Protein AF-0000000067436511 (afdb_homodimer)

Solvent-accessible surface area (backbone atoms only — not comparable to full-atom values): 16552 Å² total; per-residue (Å²): 126,84,79,75,73,72,75,74,72,72,72,80,71,78,76,76,57,88,71,58,32,55,42,42,33,36,36,45,35,26,21,90,77,51,74,41,14,45,20,54,52,47,28,43,29,72,38,39,62,64,54,36,56,78,36,52,78,32,37,40,33,42,35,44,42,86,60,73,15,32,41,31,27,33,14,68,81,72,74,26,71,51,79,42,78,44,58,64,29,47,43,69,54,43,52,48,52,52,50,50,44,55,72,38,48,48,62,70,78,68,70,75,73,68,76,70,70,72,67,70,77,68,76,81,80,75,80,70,85,66,85,76,82,85,82,83,84,76,82,135,130,86,80,74,74,73,74,71,74,71,74,80,69,80,75,75,56,88,72,58,32,55,43,41,33,36,37,45,34,27,22,90,78,51,73,40,13,46,18,54,55,47,28,43,30,72,38,39,63,64,55,36,55,78,36,51,77,33,36,38,32,42,36,43,42,88,60,74,14,32,41,32,28,33,13,68,82,70,73,26,72,50,77,43,78,43,57,65,29,49,42,71,54,42,51,50,52,52,50,50,44,56,72,37,47,46,62,71,77,68,69,74,72,71,75,69,71,74,70,70,73,72,78,74,84,72,75,74,81,68,84,78,83,82,78,73,84,59,95,109

Structure (mmCIF, N/CA/C/O backbone):
data_AF-0000000067436511-model_v1
#
loop_
_entity.id
_entity.type
_entity.pdbx_description
1 polymer 'Large ribosomal subunit protein mL43'
#
loop_
_atom_site.group_PDB
_atom_site.id
_atom_site.type_symbol
_atom_site.label_atom_id
_atom_site.label_alt_id
_atom_site.label_comp_id
_atom_site.label_asym_id
_atom_site.label_entity_id
_atom_site.label_seq_id
_atom_site.pdbx_PDB_ins_code
_atom_site.Cartn_x
_atom_site.Cartn_y
_atom_site.Cartn_z
_atom_site.occupancy
_atom_site.B_iso_or_equiv
_atom_site.auth_seq_id
_atom_site.auth_comp_id
_atom_site.auth_asym_id
_atom_site.auth_atom_id
_atom_site.pdbx_PDB_model_num
ATOM 1 N N . MET A 1 1 ? 50.531 36.156 19.797 1 29.09 1 MET A N 1
ATOM 2 C CA . MET A 1 1 ? 49.25 36.406 20.422 1 29.09 1 MET A CA 1
ATOM 3 C C . MET A 1 1 ? 48.562 35.125 20.859 1 29.09 1 MET A C 1
ATOM 5 O O . MET A 1 1 ? 48.469 34.188 20.078 1 29.09 1 MET A O 1
ATOM 9 N N . PRO A 1 2 ? 48.469 34.875 22.203 1 32.56 2 PRO A N 1
ATOM 10 C CA . PRO A 1 2 ? 48 33.594 22.734 1 32.56 2 PRO A CA 1
ATOM 11 C C . PRO A 1 2 ? 46.594 33.219 22.234 1 32.56 2 PRO A C 1
ATOM 13 O O . PRO A 1 2 ? 45.781 34.094 21.953 1 32.56 2 PRO A O 1
ATOM 16 N N . ILE A 1 3 ? 46.562 32.219 21.406 1 36.44 3 ILE A N 1
ATOM 17 C CA . ILE A 1 3 ? 45.375 31.719 20.766 1 36.44 3 ILE A CA 1
ATOM 18 C C . ILE A 1 3 ? 44.344 31.297 21.828 1 36.44 3 ILE A C 1
ATOM 20 O O . ILE A 1 3 ? 44.625 30.406 22.641 1 36.44 3 ILE A O 1
ATOM 24 N N . ARG A 1 4 ? 43.625 32.25 22.453 1 35.81 4 ARG A N 1
ATOM 25 C CA . ARG A 1 4 ? 42.562 32.031 23.438 1 35.81 4 ARG A CA 1
ATOM 26 C C . ARG A 1 4 ? 41.625 30.906 23.016 1 35.81 4 ARG A C 1
ATOM 28 O O . ARG A 1 4 ? 41.156 30.875 21.875 1 35.81 4 ARG A O 1
ATOM 35 N N . ALA A 1 5 ? 41.844 29.75 23.594 1 34 5 ALA A N 1
ATOM 36 C CA . ALA A 1 5 ? 41.031 28.547 23.469 1 34 5 ALA A CA 1
ATOM 37 C C . ALA A 1 5 ? 39.562 28.844 23.812 1 34 5 ALA A C 1
ATOM 39 O O . ALA A 1 5 ? 39.25 29.422 24.859 1 34 5 ALA A O 1
ATOM 40 N N . ILE A 1 6 ? 38.844 29.375 22.906 1 35.31 6 ILE A N 1
ATOM 41 C CA . ILE A 1 6 ? 37.438 29.641 23.188 1 35.31 6 ILE A CA 1
ATOM 42 C C . ILE A 1 6 ? 36.812 28.406 23.859 1 35.31 6 ILE A C 1
ATOM 44 O O . ILE A 1 6 ? 36.938 27.297 23.344 1 35.31 6 ILE A O 1
ATOM 48 N N . PRO A 1 7 ? 36.719 28.391 25.203 1 32.84 7 PRO A N 1
ATOM 49 C CA . PRO A 1 7 ? 36.094 27.234 25.859 1 32.84 7 PRO A CA 1
ATOM 50 C C . PRO A 1 7 ? 34.75 26.875 25.25 1 32.84 7 PRO A C 1
ATOM 52 O O . PRO A 1 7 ? 33.906 27.734 25.047 1 32.84 7 PRO A O 1
ATOM 55 N N . LYS A 1 8 ? 34.781 26.047 24.25 1 33.31 8 LYS A N 1
ATOM 56 C CA . LYS A 1 8 ? 33.5 25.609 23.75 1 33.31 8 LYS A CA 1
ATOM 57 C C . LYS A 1 8 ? 32.594 25.109 24.891 1 33.31 8 LYS A C 1
ATOM 59 O O . LYS A 1 8 ? 32.938 24.141 25.578 1 33.31 8 LYS A O 1
ATOM 64 N N . VAL A 1 9 ? 32.094 26 25.766 1 31.7 9 VAL A N 1
ATOM 65 C CA . VAL A 1 9 ? 31.125 25.547 26.766 1 31.7 9 VAL A CA 1
ATOM 66 C C . VAL A 1 9 ? 30.219 24.484 26.172 1 31.7 9 VAL A C 1
ATOM 68 O O . VAL A 1 9 ? 29.641 24.688 25.094 1 31.7 9 VAL A O 1
ATOM 71 N N . SER A 1 10 ? 30.578 23.266 26.344 1 37.41 10 SER A N 1
ATOM 72 C CA . SER A 1 10 ? 29.719 22.125 26.016 1 37.41 10 SER A CA 1
ATOM 73 C C . SER A 1 10 ? 28.328 22.297 26.609 1 37.41 10 SER A C 1
ATOM 75 O O . SER A 1 10 ? 28.172 22.359 27.828 1 37.41 10 SER A O 1
ATOM 77 N N . ILE A 1 11 ? 27.609 23.406 26.297 1 35.41 11 ILE A N 1
ATOM 78 C CA . ILE A 1 11 ? 26.25 23.406 26.828 1 35.41 11 ILE A CA 1
ATOM 79 C C . ILE A 1 11 ? 25.719 21.969 26.859 1 35.41 11 ILE A C 1
ATOM 81 O O . ILE A 1 11 ? 25.703 21.281 25.828 1 35.41 11 ILE A O 1
ATOM 85 N N . ALA A 1 12 ? 25.828 21.234 27.812 1 36.38 12 ALA A N 1
ATOM 86 C CA . ALA A 1 12 ? 25.203 19.969 28.188 1 36.38 12 ALA A CA 1
ATOM 87 C C . ALA A 1 12 ? 23.734 19.938 27.797 1 36.38 12 ALA A C 1
ATOM 89 O O . ALA A 1 12 ? 22.875 20.422 28.547 1 36.38 12 ALA A O 1
ATOM 90 N N . ARG A 1 13 ? 23.141 20.781 26.797 1 37.56 13 ARG A N 1
ATOM 91 C CA . ARG A 1 13 ? 21.766 20.891 26.328 1 37.56 13 ARG A CA 1
ATOM 92 C C . ARG A 1 13 ? 21.094 19.516 26.281 1 37.56 13 ARG A C 1
ATOM 94 O O . ARG A 1 13 ? 21.5 18.641 25.516 1 37.56 13 ARG A O 1
ATOM 101 N N . ASN A 1 14 ? 20.672 18.844 27.297 1 36.66 14 ASN A N 1
ATOM 102 C CA . ASN A 1 14 ? 20 17.609 27.672 1 36.66 14 ASN A CA 1
ATOM 103 C C . ASN A 1 14 ? 18.844 17.281 26.719 1 36.66 14 ASN A C 1
ATOM 105 O O . ASN A 1 14 ? 17.922 18.062 26.578 1 36.66 14 ASN A O 1
ATOM 109 N N . GLY A 1 15 ? 18.922 16.969 25.562 1 37.94 15 GLY A N 1
ATOM 110 C CA . GLY A 1 15 ? 18.344 16.984 24.234 1 37.94 15 GLY A CA 1
ATOM 111 C C . GLY A 1 15 ? 16.906 16.5 24.203 1 37.94 15 GLY A C 1
ATOM 112 O O . GLY A 1 15 ? 16.641 15.328 23.938 1 37.94 15 GLY A O 1
ATOM 113 N N . VAL A 1 16 ? 16.094 16.625 25.156 1 43.22 16 VAL A N 1
ATOM 114 C CA . VAL A 1 16 ? 14.656 16.359 25.156 1 43.22 16 VAL A CA 1
ATOM 115 C C . VAL A 1 16 ? 14.031 16.938 23.891 1 43.22 16 VAL A C 1
ATOM 117 O O . VAL A 1 16 ? 13.641 18.109 23.859 1 43.22 16 VAL A O 1
ATOM 120 N N . GLY A 1 17 ? 14.641 17.469 22.938 1 46.16 17 GLY A N 1
ATOM 121 C CA . GLY A 1 17 ? 14.086 17.953 21.672 1 46.16 17 GLY A CA 1
ATOM 122 C C . GLY A 1 17 ? 12.859 17.172 21.234 1 46.16 17 GLY A C 1
ATOM 123 O O . GLY A 1 17 ? 12.68 16.016 21.609 1 46.16 17 GLY A O 1
ATOM 124 N N . ILE A 1 18 ? 11.664 18.047 21.172 1 54.34 18 ILE A N 1
ATOM 125 C CA 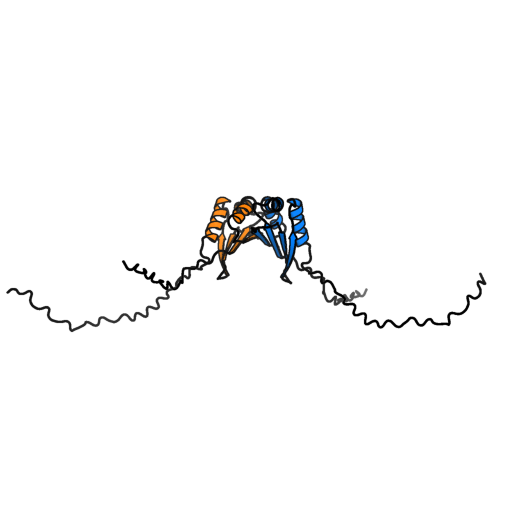. ILE A 1 18 ? 10.43 17.469 20.656 1 54.34 18 ILE A CA 1
ATOM 126 C C . ILE A 1 18 ? 10.75 16.453 19.562 1 54.34 18 ILE A C 1
ATOM 128 O O . ILE A 1 18 ? 11.172 16.844 18.453 1 54.34 18 ILE A O 1
ATOM 132 N N . PHE A 1 19 ? 11.484 15.477 19.844 1 56 19 PHE A N 1
ATOM 133 C CA . PHE A 1 19 ? 11.727 14.422 18.859 1 56 19 PHE A CA 1
ATOM 134 C C . PHE A 1 19 ? 10.43 14.031 18.156 1 56 19 PHE A C 1
ATOM 136 O O . PHE A 1 19 ? 9.445 13.68 18.812 1 56 19 PHE A O 1
ATOM 143 N N . VAL A 1 20 ? 10.148 14.766 17.062 1 66.5 20 VAL A N 1
ATOM 144 C CA . VAL A 1 20 ? 9.023 14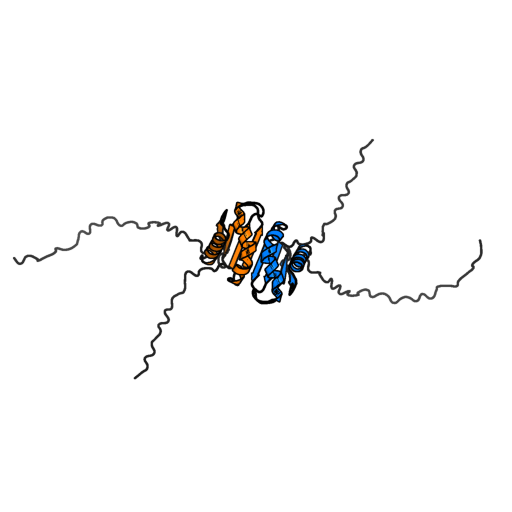.414 16.203 1 66.5 20 VAL A CA 1
ATOM 145 C C . VAL A 1 20 ? 9.195 12.984 15.688 1 66.5 20 VAL A C 1
ATOM 147 O O . VAL A 1 20 ? 10.281 12.594 15.266 1 66.5 20 VAL A O 1
ATOM 150 N N . LEU A 1 21 ? 8.336 12.156 16.141 1 66.75 21 LEU A N 1
ATOM 151 C CA . LEU A 1 21 ? 8.344 10.789 15.633 1 66.75 21 LEU A CA 1
ATOM 152 C C . LEU A 1 21 ? 7.953 10.758 14.164 1 66.75 21 LEU A C 1
ATOM 154 O O . LEU A 1 21 ? 6.867 11.203 13.789 1 66.75 21 LEU A O 1
ATOM 158 N N . PRO A 1 22 ? 8.906 10.414 13.375 1 84.88 22 PRO A N 1
ATOM 159 C CA . PRO A 1 22 ? 8.602 10.445 11.945 1 84.88 22 PRO A CA 1
ATOM 160 C C . PRO A 1 22 ? 7.543 9.422 11.539 1 84.88 22 PRO A C 1
ATOM 162 O O . PRO A 1 22 ? 7.379 8.398 12.211 1 84.88 22 PRO A O 1
ATOM 165 N N . CYS A 1 23 ? 6.664 9.742 10.656 1 92.5 23 CYS A N 1
ATOM 166 C CA . CYS A 1 23 ? 5.711 8.844 10.016 1 92.5 23 CYS A CA 1
ATOM 167 C C . CYS A 1 23 ? 6.434 7.75 9.234 1 92.5 23 CYS A C 1
ATOM 169 O O . CYS A 1 23 ? 7.25 8.039 8.359 1 92.5 23 CYS A O 1
ATOM 171 N N . LYS A 1 24 ? 6.117 6.52 9.609 1 93.56 24 LYS A N 1
ATOM 172 C CA . LYS A 1 24 ? 6.816 5.41 8.969 1 93.56 24 LYS A CA 1
ATOM 173 C C . LYS A 1 24 ? 5.938 4.734 7.918 1 93.56 24 LYS A C 1
ATOM 175 O O . LYS A 1 24 ? 6.445 4.094 6.996 1 93.56 24 LYS A O 1
ATOM 180 N N . ARG A 1 25 ? 4.684 4.859 8.172 1 96.31 25 ARG A N 1
ATOM 181 C CA . ARG A 1 25 ? 3.738 4.215 7.262 1 96.31 25 ARG A CA 1
ATOM 182 C C . ARG A 1 25 ? 2.449 5.02 7.145 1 96.31 25 ARG A C 1
ATOM 184 O O . ARG A 1 25 ? 1.972 5.582 8.133 1 96.31 25 ARG A O 1
ATOM 191 N N . ILE A 1 26 ? 1.971 5.062 5.93 1 97.88 26 ILE A N 1
ATOM 192 C CA . ILE A 1 26 ? 0.672 5.684 5.691 1 97.88 26 ILE A CA 1
ATOM 193 C C . ILE A 1 26 ? -0.299 4.648 5.129 1 97.88 26 ILE A C 1
ATOM 195 O O . ILE A 1 26 ? 0.012 3.963 4.152 1 97.88 26 ILE A O 1
ATOM 199 N N . GLU A 1 27 ? -1.416 4.539 5.75 1 98.25 27 GLU A N 1
ATOM 200 C CA . GLU A 1 27 ? -2.506 3.695 5.27 1 98.25 27 GLU A CA 1
ATOM 201 C C . GLU A 1 27 ? -3.52 4.504 4.465 1 98.25 27 GLU A C 1
ATOM 203 O O . GLU A 1 27 ? -3.969 5.562 4.91 1 98.25 27 GLU A O 1
ATOM 208 N N . LEU A 1 28 ? -3.795 4.055 3.229 1 98.56 28 LEU A N 1
ATOM 209 C CA . LEU A 1 28 ? -4.816 4.621 2.355 1 98.56 28 LEU A CA 1
ATOM 210 C C . LEU A 1 28 ? -6.043 3.717 2.297 1 98.56 28 LEU A C 1
ATOM 212 O O . LEU A 1 28 ? -6.066 2.738 1.546 1 98.56 28 LEU A O 1
ATOM 216 N N . GLN A 1 29 ? -7.078 4.039 3.066 1 98 29 GLN A N 1
ATOM 217 C CA . GLN A 1 29 ? -8.32 3.275 3.107 1 98 29 GLN A CA 1
ATOM 218 C C . GLN A 1 29 ? -9.367 3.873 2.17 1 98 29 GLN A C 1
ATOM 220 O O . GLN A 1 29 ? -9.602 5.082 2.184 1 98 29 GLN A O 1
ATOM 225 N N . TYR A 1 30 ? -9.969 3.062 1.353 1 97.25 30 TYR A N 1
ATOM 226 C CA . TYR A 1 30 ? -10.953 3.578 0.41 1 97.25 30 TYR A CA 1
ATOM 227 C C . TYR A 1 30 ? -12.023 2.533 0.113 1 97.25 30 TYR A C 1
ATOM 229 O O . TYR A 1 30 ? -11.836 1.35 0.405 1 97.25 30 TYR A O 1
ATOM 237 N N . CYS A 1 31 ? -13.188 3.035 -0.308 1 94.62 31 CYS A N 1
ATOM 238 C CA . CYS A 1 31 ? -14.242 2.189 -0.841 1 94.62 31 CYS A CA 1
ATOM 239 C C . CYS A 1 31 ? -14.258 2.223 -2.365 1 94.62 31 CYS A C 1
ATOM 241 O O . CYS A 1 31 ? -14.102 3.287 -2.967 1 94.62 31 CYS A O 1
ATOM 243 N N . ASN A 1 32 ? -14.414 1.06 -3.012 1 88.94 32 ASN A N 1
ATOM 244 C CA . ASN A 1 32 ? -14.312 0.952 -4.465 1 88.94 32 ASN A CA 1
ATOM 245 C C . ASN A 1 32 ? -15.562 1.493 -5.152 1 88.94 32 ASN A C 1
ATOM 247 O O . ASN A 1 32 ? -15.531 1.815 -6.344 1 88.94 32 ASN A O 1
ATOM 251 N N . TRP A 1 33 ? -16.672 1.663 -4.559 1 85.75 33 TRP A N 1
ATOM 252 C CA . TRP A 1 33 ? -17.922 2.014 -5.219 1 85.75 33 TRP A CA 1
ATOM 253 C C . TRP A 1 33 ? -18.391 3.404 -4.801 1 85.75 33 TRP A C 1
ATOM 255 O O . TRP A 1 33 ? -18.891 4.176 -5.629 1 85.75 33 TRP A O 1
ATOM 265 N N . GLY A 1 34 ? -18.203 3.844 -3.611 1 87 34 GLY A N 1
ATOM 266 C CA . GLY A 1 34 ? -18.766 5.09 -3.105 1 87 34 GLY A CA 1
ATOM 267 C C . GLY A 1 34 ? -18.156 6.32 -3.76 1 87 34 GLY A C 1
ATOM 268 O O . GLY A 1 34 ? -16.969 6.344 -4.066 1 87 34 GLY A O 1
ATOM 269 N N . GLY A 1 35 ? -19 7.289 -4.035 1 92.44 35 GLY A N 1
ATOM 270 C CA . GLY A 1 35 ? -18.547 8.547 -4.609 1 92.44 35 GLY A CA 1
ATOM 271 C C . GLY A 1 35 ? -17.625 9.32 -3.691 1 92.44 35 GLY A C 1
ATOM 27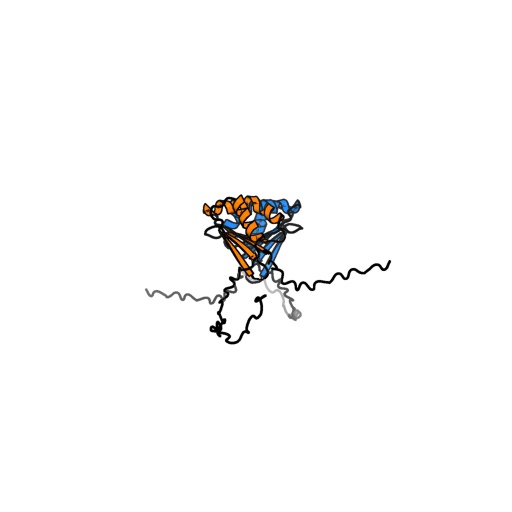2 O O . GLY A 1 35 ? -16.766 10.078 -4.16 1 92.44 35 GLY A O 1
ATOM 273 N N . SER A 1 36 ? -17.812 9.117 -2.367 1 95.44 36 SER A N 1
ATOM 274 C CA . SER A 1 36 ? -17.016 9.852 -1.392 1 95.44 36 SER A CA 1
ATOM 275 C C . SER A 1 36 ? -15.539 9.469 -1.49 1 95.44 36 SER A C 1
ATOM 277 O O . SER A 1 36 ? -14.672 10.211 -1.031 1 95.44 36 SER A O 1
ATOM 279 N N . SER A 1 37 ? -15.203 8.305 -2.096 1 97.25 37 SER A N 1
ATOM 280 C CA . SER A 1 37 ? -13.828 7.809 -2.148 1 97.25 37 SER A CA 1
ATOM 281 C C . SER A 1 37 ? -13.195 8.078 -3.51 1 97.25 37 SER A C 1
ATOM 283 O O . SER A 1 37 ? -12.086 7.613 -3.787 1 97.25 37 SER A O 1
ATOM 285 N N . GLN A 1 38 ? -13.883 8.789 -4.371 1 97.19 38 GLN A N 1
ATOM 286 C CA . GLN A 1 38 ? -13.383 8.992 -5.727 1 97.19 38 GLN A CA 1
ATOM 287 C C . GLN A 1 38 ? -12.016 9.664 -5.711 1 97.19 38 GLN A C 1
ATOM 289 O O . GLN A 1 38 ? -11.109 9.258 -6.441 1 97.19 38 GLN A O 1
ATOM 294 N N . GLY A 1 39 ? -11.859 10.742 -4.984 1 98 39 GLY A N 1
ATOM 295 C CA . GLY A 1 39 ? -10.562 11.406 -4.879 1 98 39 GLY A CA 1
ATOM 296 C C . GLY A 1 39 ? -9.453 10.477 -4.434 1 98 39 GLY A C 1
ATOM 297 O O . GLY A 1 39 ? -8.344 10.531 -4.957 1 98 39 GLY A O 1
ATOM 298 N N . MET A 1 40 ? -9.719 9.594 -3.525 1 98.19 40 MET A N 1
ATOM 299 C CA . MET A 1 40 ? -8.742 8.617 -3.049 1 98.19 40 MET A CA 1
ATOM 300 C C . MET A 1 40 ? -8.406 7.605 -4.141 1 98.19 40 MET A C 1
ATOM 302 O O . MET A 1 40 ? -7.234 7.281 -4.352 1 98.19 40 MET A O 1
ATOM 306 N N . ARG A 1 41 ? -9.438 7.113 -4.844 1 96.88 41 ARG A N 1
ATOM 307 C CA . ARG A 1 41 ? -9.188 6.191 -5.945 1 96.88 41 ARG A CA 1
ATOM 308 C C . ARG A 1 41 ? -8.32 6.836 -7.016 1 96.88 41 ARG A C 1
ATOM 310 O O . ARG A 1 41 ? -7.402 6.203 -7.543 1 96.88 41 ARG A O 1
ATOM 317 N N . ASP A 1 42 ? -8.57 8.078 -7.281 1 97.38 42 ASP A N 1
ATOM 318 C CA . ASP A 1 42 ? -7.77 8.812 -8.25 1 97.38 42 ASP A CA 1
ATOM 319 C C . ASP A 1 42 ? -6.332 8.984 -7.766 1 97.38 42 ASP A C 1
ATOM 321 O O . ASP A 1 42 ? -5.391 8.891 -8.555 1 97.38 42 ASP A O 1
ATOM 325 N N . PHE A 1 43 ? -6.16 9.242 -6.543 1 98.5 43 PHE A N 1
ATOM 326 C CA . PHE A 1 43 ? -4.816 9.398 -5.996 1 98.5 43 PHE A CA 1
ATOM 327 C C . PHE A 1 43 ? -4.023 8.102 -6.137 1 98.5 43 PHE A C 1
ATOM 329 O O . PHE A 1 43 ? -2.877 8.109 -6.586 1 98.5 43 PHE A O 1
ATOM 336 N N . ILE A 1 44 ? -4.641 6.98 -5.773 1 97.56 44 ILE A N 1
ATOM 337 C CA . ILE A 1 44 ? -3.984 5.676 -5.824 1 97.56 44 ILE A CA 1
ATOM 338 C C . ILE A 1 44 ? -3.6 5.348 -7.266 1 97.56 44 ILE A C 1
ATOM 340 O O . ILE A 1 44 ? -2.479 4.906 -7.527 1 97.56 44 ILE A O 1
ATOM 344 N N . SER A 1 45 ? -4.469 5.715 -8.141 1 95.19 45 SER A N 1
ATOM 345 C CA . SER A 1 45 ? -4.277 5.348 -9.539 1 95.19 45 SER A CA 1
ATOM 346 C C . SER A 1 45 ? -3.299 6.293 -10.234 1 95.19 45 SER A C 1
ATOM 348 O O . SER A 1 45 ? -2.508 5.867 -11.078 1 95.19 45 SER A O 1
ATOM 350 N N . ASN A 1 46 ? -3.256 7.508 -9.766 1 96.62 46 ASN A N 1
ATOM 351 C CA . ASN A 1 46 ? -2.602 8.484 -10.633 1 96.62 46 ASN A CA 1
ATOM 352 C C . ASN A 1 46 ? -1.414 9.141 -9.938 1 96.62 46 ASN A C 1
ATOM 354 O O . ASN A 1 46 ? -0.556 9.734 -10.594 1 96.62 46 ASN A O 1
ATOM 358 N N . ARG A 1 47 ? -1.405 9.078 -8.648 1 97.12 47 ARG A N 1
ATOM 359 C CA . ARG A 1 47 ? -0.417 9.914 -7.973 1 97.12 47 ARG A CA 1
ATOM 360 C C . ARG A 1 47 ? 0.43 9.094 -7.008 1 97.12 47 ARG A C 1
ATOM 362 O O . ARG A 1 47 ? 1.518 9.516 -6.613 1 97.12 47 ARG A O 1
ATOM 369 N N . LEU A 1 48 ? 0.003 7.938 -6.668 1 97.75 48 LEU A N 1
ATOM 370 C CA . LEU A 1 48 ? 0.623 7.203 -5.57 1 97.75 48 LEU A CA 1
ATOM 371 C C . LEU A 1 48 ? 2.07 6.855 -5.902 1 97.75 48 LEU A C 1
ATOM 373 O O . LEU A 1 48 ? 2.967 7.078 -5.082 1 97.75 48 LEU A O 1
ATOM 377 N N . SER A 1 49 ? 2.297 6.27 -7.098 1 94.25 49 SER A N 1
ATOM 378 C CA . SER A 1 49 ? 3.643 5.84 -7.465 1 94.25 49 SER A CA 1
ATOM 379 C C . SER A 1 49 ? 4.633 7 -7.391 1 94.25 49 SER A C 1
ATOM 381 O O . SER A 1 49 ? 5.711 6.867 -6.809 1 94.25 49 SER A O 1
ATOM 383 N N . LYS A 1 50 ? 4.266 8.125 -7.93 1 93.44 50 LYS A N 1
ATOM 384 C CA . LYS A 1 50 ? 5.133 9.297 -7.926 1 93.44 50 LYS A CA 1
ATOM 385 C C . LYS A 1 50 ? 5.316 9.844 -6.512 1 93.44 50 LYS A C 1
ATOM 387 O O . LYS A 1 50 ? 6.426 10.203 -6.121 1 93.44 50 LYS A O 1
ATOM 392 N N . PHE A 1 51 ? 4.207 9.961 -5.816 1 96.94 51 PHE A N 1
ATOM 393 C CA . PHE A 1 51 ? 4.27 10.477 -4.453 1 96.94 51 PHE A CA 1
ATOM 394 C C . PHE A 1 51 ? 5.176 9.602 -3.59 1 96.94 51 PHE A C 1
ATOM 396 O O . PHE A 1 51 ? 5.996 10.109 -2.828 1 96.94 51 PHE A O 1
ATOM 403 N N . ALA A 1 52 ? 5.055 8.305 -3.715 1 96.31 52 ALA A N 1
ATOM 404 C CA . ALA A 1 52 ? 5.871 7.355 -2.959 1 96.31 52 ALA A CA 1
ATOM 405 C C . ALA A 1 52 ? 7.348 7.516 -3.297 1 96.31 52 ALA A C 1
ATOM 407 O O . ALA A 1 52 ? 8.211 7.367 -2.426 1 96.31 52 ALA A O 1
ATOM 408 N N . SER A 1 53 ? 7.617 7.793 -4.52 1 93 53 SER A N 1
ATOM 409 C CA . SER A 1 53 ? 9 7.957 -4.953 1 93 53 SER A CA 1
ATOM 410 C C . SER A 1 53 ? 9.664 9.148 -4.262 1 93 53 SER A C 1
ATOM 412 O O . SER A 1 53 ? 10.875 9.148 -4.035 1 93 53 SER A O 1
ATOM 414 N N . SER A 1 54 ? 8.906 10.117 -3.881 1 93.75 54 SER A N 1
ATOM 415 C CA . SER A 1 54 ? 9.43 11.305 -3.211 1 93.75 54 SER A CA 1
ATOM 416 C C . SER A 1 54 ? 9.562 11.078 -1.709 1 93.75 54 SER A C 1
ATOM 418 O O . SER A 1 54 ? 10.133 11.906 -0.998 1 93.75 54 SER A O 1
ATOM 420 N N . HIS A 1 55 ? 9.023 9.961 -1.219 1 94.31 55 HIS A N 1
ATOM 421 C CA . HIS A 1 55 ? 9.07 9.617 0.198 1 94.31 55 HIS A CA 1
ATOM 422 C C . HIS A 1 55 ? 9.484 8.164 0.399 1 94.31 55 HIS A C 1
ATOM 424 O O . HIS A 1 55 ? 8.727 7.363 0.946 1 94.31 55 HIS A O 1
ATOM 430 N N . PRO A 1 56 ? 10.703 7.852 0.021 1 92.62 56 PRO A N 1
ATOM 431 C CA . PRO A 1 56 ? 11.156 6.457 0.051 1 92.62 56 PRO A CA 1
ATOM 432 C C . PRO A 1 56 ? 11.219 5.887 1.468 1 92.62 56 PRO A C 1
ATOM 434 O O . PRO A 1 56 ? 11.25 4.668 1.646 1 92.62 56 PRO A O 1
ATOM 437 N N . GLN A 1 57 ? 11.25 6.723 2.514 1 92.12 57 GLN A N 1
ATOM 438 C CA . GLN A 1 57 ? 11.328 6.281 3.902 1 92.12 57 GLN A CA 1
ATOM 439 C C . GLN A 1 57 ? 9.961 5.859 4.43 1 92.12 57 GLN A C 1
ATOM 441 O O . GLN A 1 57 ? 9.844 5.352 5.543 1 92.12 57 GLN A O 1
ATOM 446 N N . ILE A 1 58 ? 8.953 6.094 3.631 1 95.5 58 ILE A N 1
ATOM 447 C CA . ILE A 1 58 ? 7.59 5.82 4.066 1 95.5 58 ILE A CA 1
ATOM 448 C C . ILE A 1 58 ? 7.004 4.676 3.244 1 95.5 58 ILE A C 1
ATOM 450 O O . ILE A 1 58 ? 7.152 4.637 2.021 1 95.5 58 ILE A O 1
ATOM 454 N N . GLU A 1 59 ? 6.324 3.775 3.918 1 96.06 59 GLU A N 1
ATOM 455 C CA . GLU A 1 59 ? 5.543 2.734 3.258 1 96.06 59 GLU A CA 1
ATOM 456 C C . GLU A 1 59 ? 4.102 3.182 3.041 1 96.06 59 GLU A C 1
ATOM 458 O O . GLU A 1 59 ? 3.506 3.82 3.912 1 96.06 59 GLU A O 1
ATOM 463 N N . PHE A 1 60 ? 3.521 2.82 1.9 1 98.12 60 PHE A N 1
ATOM 464 C CA . PHE A 1 60 ? 2.129 3.148 1.614 1 98.12 60 PHE A CA 1
ATOM 465 C C . PHE A 1 60 ? 1.282 1.884 1.529 1 98.12 60 PHE A C 1
ATOM 467 O O . PHE A 1 60 ? 1.511 1.034 0.666 1 98.12 60 PHE A O 1
ATOM 474 N N . ASN A 1 61 ? 0.312 1.774 2.443 1 98.19 61 ASN A N 1
ATOM 475 C CA . ASN A 1 61 ? -0.567 0.614 2.543 1 98.19 61 ASN A CA 1
ATOM 476 C C . ASN A 1 61 ? -1.958 0.916 1.994 1 98.19 61 ASN A C 1
ATOM 478 O O . ASN A 1 61 ? -2.662 1.781 2.516 1 98.19 61 ASN A O 1
ATOM 482 N N . VAL A 1 62 ? -2.301 0.271 0.945 1 98.25 62 VAL A N 1
ATOM 483 C CA . VAL A 1 62 ? -3.611 0.452 0.331 1 98.25 62 VAL A CA 1
ATOM 484 C C . VAL A 1 62 ? -4.57 -0.624 0.833 1 98.25 62 VAL A C 1
ATOM 486 O O . VAL A 1 62 ? -4.293 -1.818 0.708 1 98.25 62 VAL A O 1
ATOM 489 N N . ILE A 1 63 ? -5.707 -0.173 1.421 1 96.44 63 ILE A N 1
ATOM 490 C CA . ILE A 1 63 ? -6.691 -1.079 2.008 1 96.44 63 ILE A CA 1
ATOM 491 C C . ILE A 1 63 ? -8.078 -0.749 1.473 1 96.44 63 ILE A C 1
ATOM 493 O O . ILE A 1 63 ? -8.57 0.37 1.646 1 96.44 63 ILE A O 1
ATOM 497 N N . LYS A 1 64 ? -8.617 -1.747 0.845 1 95.75 64 LYS A N 1
ATOM 498 C CA . LYS A 1 64 ? -10.016 -1.611 0.436 1 95.75 64 LYS A CA 1
ATOM 499 C C . LYS A 1 64 ? -10.961 -2.016 1.562 1 95.75 64 LYS A C 1
ATOM 501 O O . LYS A 1 64 ? -10.938 -3.162 2.016 1 95.75 64 LYS A O 1
ATOM 506 N N . LYS A 1 65 ? -11.688 -1.113 1.989 1 94.19 65 LYS A N 1
ATOM 507 C CA . LYS A 1 65 ? -12.656 -1.305 3.07 1 94.19 65 LYS A CA 1
ATOM 508 C C . LYS A 1 65 ? -13.883 -0.418 2.875 1 94.19 65 LYS A C 1
ATOM 510 O O . LYS A 1 65 ? -13.758 0.731 2.447 1 94.19 65 LYS A O 1
ATOM 515 N N . ARG A 1 66 ? -15.016 -0.997 3.182 1 92.25 66 ARG A N 1
ATOM 516 C CA . ARG A 1 66 ? -16.234 -0.205 3.09 1 92.25 66 ARG A CA 1
ATOM 517 C C . ARG A 1 66 ? -16.188 1.002 4.02 1 92.25 66 ARG A C 1
ATOM 519 O O . ARG A 1 66 ? -15.586 0.933 5.098 1 92.25 66 ARG A O 1
ATOM 526 N N . GLY A 1 67 ? -16.859 2.107 3.598 1 94.75 67 GLY A N 1
ATOM 527 C CA . GLY A 1 67 ? -16.875 3.32 4.398 1 94.75 67 GLY A CA 1
ATOM 528 C C . GLY A 1 67 ? -16.188 4.488 3.729 1 94.75 67 GLY A C 1
ATOM 529 O O . GLY A 1 67 ? -15.789 4.398 2.566 1 94.75 67 GLY A O 1
ATOM 530 N N . HIS A 1 68 ? -16.109 5.582 4.406 1 97.31 68 HIS A N 1
ATOM 531 C CA . HIS A 1 68 ? -15.461 6.773 3.879 1 97.31 68 HIS A CA 1
ATOM 532 C C . HIS A 1 68 ? -13.945 6.594 3.838 1 97.31 68 HIS A C 1
ATOM 534 O O . HIS A 1 68 ? -13.383 5.863 4.652 1 97.31 68 HIS A O 1
ATOM 540 N N . PRO A 1 69 ? -13.328 7.242 2.828 1 98.12 69 PRO A N 1
ATOM 541 C CA . PRO A 1 69 ? -11.875 7.141 2.711 1 98.12 69 PRO A CA 1
ATOM 542 C C . PRO A 1 69 ? -11.141 7.855 3.844 1 98.12 69 PRO A C 1
ATOM 544 O O . PRO A 1 69 ? -11.578 8.914 4.297 1 98.12 69 PRO A O 1
ATOM 547 N N . VAL A 1 70 ? -10.023 7.211 4.316 1 98.5 70 VAL A N 1
ATOM 548 C CA . VAL A 1 70 ? -9.242 7.727 5.438 1 98.5 70 VAL A CA 1
ATOM 549 C C . VAL A 1 70 ? -7.754 7.566 5.141 1 98.5 70 VAL A C 1
ATOM 551 O O . VAL A 1 70 ? -7.328 6.543 4.602 1 98.5 70 VAL A O 1
ATOM 554 N N . VAL A 1 71 ? -7.004 8.578 5.434 1 98.5 71 VAL A N 1
ATOM 555 C CA . VAL A 1 71 ? -5.547 8.523 5.48 1 98.5 71 VAL A CA 1
ATOM 556 C C . VAL A 1 71 ? -5.082 8.367 6.926 1 98.5 71 VAL A C 1
ATOM 558 O O . VAL A 1 71 ? -5.426 9.18 7.789 1 98.5 71 VAL A O 1
ATOM 561 N N . LYS A 1 72 ? -4.359 7.305 7.176 1 97.44 72 LYS A N 1
ATOM 562 C CA . LYS A 1 72 ? -3.855 7.09 8.531 1 97.44 72 LYS A CA 1
ATOM 563 C C . LYS A 1 72 ? -2.33 7.09 8.555 1 97.44 72 LYS A C 1
ATOM 565 O O . LYS A 1 72 ? -1.692 6.293 7.859 1 97.44 72 LYS A O 1
ATOM 570 N N . GLY A 1 73 ? -1.747 7.98 9.305 1 96.25 73 GLY A N 1
ATOM 571 C CA . GLY A 1 73 ? -0.312 7.965 9.539 1 96.25 73 GLY A CA 1
ATOM 572 C C . GLY A 1 73 ? 0.091 7.137 10.742 1 96.25 73 GLY A C 1
ATOM 573 O O . GLY A 1 73 ? -0.531 7.227 11.805 1 96.25 73 GLY A O 1
ATOM 574 N N . HIS A 1 74 ? 0.993 6.242 10.578 1 94.44 74 HIS A N 1
ATOM 575 C CA . HIS A 1 74 ? 1.595 5.457 11.656 1 94.44 74 HIS A CA 1
ATOM 576 C C . HIS A 1 74 ? 2.973 5.996 12.023 1 94.44 74 HIS A C 1
ATOM 578 O O . HIS A 1 74 ? 3.842 6.137 11.156 1 94.44 74 HIS A O 1
ATOM 584 N N . TYR A 1 75 ? 3.129 6.207 13.328 1 90.38 75 TYR A N 1
ATOM 585 C CA . TYR A 1 75 ? 4.352 6.855 13.789 1 90.38 75 TYR A CA 1
ATOM 586 C C . TYR A 1 75 ? 5.18 5.914 14.656 1 90.38 75 TYR A C 1
ATOM 588 O O . TYR A 1 75 ? 4.629 5.082 15.375 1 90.38 75 TYR A O 1
ATOM 596 N N . SER A 1 76 ? 6.449 5.832 14.422 1 78.38 76 SER A N 1
ATOM 597 C CA . SER A 1 76 ? 7.441 4.875 14.898 1 78.38 76 SER A CA 1
ATOM 598 C C . SER A 1 76 ? 7.383 4.73 16.422 1 78.38 76 SER A C 1
ATOM 600 O O . SER A 1 76 ? 7.449 3.619 16.938 1 78.38 76 SER A O 1
ATOM 602 N N . GLU A 1 77 ? 7.516 5.594 17.234 1 68.31 77 GLU A N 1
ATOM 603 C CA . GLU A 1 77 ? 7.883 5.422 18.625 1 68.31 77 GLU A CA 1
ATOM 604 C C . GLU A 1 77 ? 6.664 5.094 19.484 1 68.31 77 GLU A C 1
ATOM 606 O O . GLU A 1 77 ? 6.734 4.254 20.391 1 68.31 77 GLU A O 1
ATOM 611 N N . ASN A 1 78 ? 5.598 5.586 19.109 1 67.38 78 ASN A N 1
ATOM 612 C CA . ASN A 1 78 ? 4.52 5.449 20.078 1 67.38 78 ASN A CA 1
ATOM 613 C C . ASN A 1 78 ? 3.326 4.699 19.484 1 67.38 78 ASN A C 1
ATOM 615 O O . ASN A 1 78 ? 2.273 4.609 20.125 1 67.38 78 ASN A O 1
ATOM 619 N N . ASN A 1 79 ? 3.574 4.035 18.312 1 77.44 79 ASN A N 1
ATOM 620 C CA . ASN A 1 79 ? 2.484 3.312 17.656 1 77.44 79 ASN A CA 1
ATOM 621 C C . ASN A 1 79 ? 1.24 4.184 17.516 1 77.44 79 ASN A C 1
ATOM 623 O O . ASN A 1 79 ? 0.116 3.689 17.594 1 77.44 79 ASN A O 1
ATOM 627 N N . ASN A 1 80 ? 1.56 5.414 17.594 1 86.69 80 ASN A N 1
ATOM 628 C CA . ASN A 1 80 ? 0.467 6.367 17.406 1 86.69 80 ASN A CA 1
ATOM 629 C C . ASN A 1 80 ? -0.035 6.375 15.969 1 86.69 80 ASN A C 1
ATOM 631 O O . ASN A 1 80 ? 0.755 6.258 15.031 1 86.69 80 ASN A O 1
ATOM 635 N N . ILE A 1 81 ? -1.38 6.465 15.938 1 91.5 81 ILE A N 1
ATOM 636 C CA . ILE A 1 81 ? -2.029 6.535 14.633 1 91.5 81 ILE A CA 1
ATOM 637 C C . ILE A 1 81 ? -2.809 7.844 14.516 1 91.5 81 ILE A C 1
ATOM 639 O O . ILE A 1 81 ? -3.523 8.234 15.445 1 91.5 81 ILE A O 1
ATOM 643 N N . LYS A 1 82 ? -2.602 8.594 13.438 1 91.88 82 LYS A N 1
ATOM 644 C CA . LYS A 1 82 ? -3.355 9.812 13.164 1 91.88 82 LYS A CA 1
ATOM 645 C C . LYS A 1 82 ? -4.227 9.648 11.922 1 91.88 82 LYS A C 1
ATOM 647 O O . LYS A 1 82 ? -3.73 9.695 10.797 1 91.88 82 LYS A O 1
ATOM 652 N N . PRO A 1 83 ? -5.559 9.492 12.148 1 95.69 83 PRO A N 1
ATOM 653 C CA . PRO A 1 83 ? -6.461 9.391 11 1 95.69 83 PRO A CA 1
ATOM 654 C C . PRO A 1 83 ? -6.938 10.75 10.5 1 95.69 83 PRO A C 1
ATOM 656 O O . PRO A 1 83 ? -7.172 11.656 11.297 1 95.69 83 PRO A O 1
ATOM 659 N N . ILE A 1 84 ? -6.992 10.969 9.195 1 97.69 84 ILE A N 1
ATOM 660 C CA . ILE A 1 84 ? -7.598 12.117 8.531 1 97.69 84 ILE A CA 1
ATOM 661 C C . ILE A 1 84 ? -8.648 11.633 7.527 1 97.69 84 ILE A C 1
ATOM 663 O O . ILE A 1 84 ? -8.32 10.922 6.574 1 97.69 84 ILE A O 1
ATOM 667 N N . CYS A 1 85 ? -9.906 11.945 7.781 1 98.56 85 CYS A N 1
ATOM 668 C CA . CYS A 1 85 ? -10.953 11.625 6.828 1 98.56 85 CYS A CA 1
ATOM 669 C C . CYS A 1 85 ? -10.852 12.492 5.578 1 98.56 85 CYS A C 1
ATOM 671 O O . CYS A 1 85 ? -10.766 13.711 5.676 1 98.56 85 CYS A O 1
ATOM 673 N N . VAL A 1 86 ? -10.867 11.906 4.402 1 98.62 86 VAL A N 1
ATOM 674 C CA . VAL A 1 86 ? -10.688 12.656 3.162 1 98.62 86 VAL A CA 1
ATOM 675 C C . VAL A 1 86 ? -11.906 12.469 2.264 1 98.62 86 VAL A C 1
ATOM 677 O O . VAL A 1 86 ? -11.781 12.453 1.036 1 98.62 86 VAL A O 1
ATOM 680 N N . ARG A 1 87 ? -13.078 12.328 2.887 1 98 87 ARG A N 1
ATOM 681 C CA . ARG A 1 87 ? -14.344 12.148 2.186 1 98 87 ARG A CA 1
ATOM 682 C C . ARG A 1 87 ? -14.602 13.289 1.207 1 98 87 ARG A C 1
ATOM 684 O O . ARG A 1 87 ? -14.477 14.461 1.567 1 98 87 ARG A O 1
ATOM 691 N N . ASN A 1 88 ? -14.859 12.914 0.026 1 98 88 ASN A N 1
ATOM 692 C CA . ASN A 1 88 ? -15.305 13.836 -1.017 1 98 88 ASN A CA 1
ATOM 693 C C . ASN A 1 88 ? -14.195 14.812 -1.404 1 98 88 ASN A C 1
ATOM 695 O O . ASN A 1 88 ? -14.453 15.805 -2.094 1 98 88 ASN A O 1
ATOM 699 N N . LEU A 1 89 ? -12.945 14.641 -0.954 1 98.12 89 LEU A N 1
ATOM 700 C CA . LEU A 1 89 ? -11.836 15.5 -1.361 1 98.12 89 LEU A CA 1
ATOM 701 C C . LEU A 1 89 ? -11.336 15.117 -2.75 1 98.12 89 LEU A C 1
ATOM 703 O O . LEU A 1 89 ? -11.406 13.945 -3.141 1 98.12 89 LEU A O 1
ATOM 707 N N . ASN A 1 90 ? -10.914 16.078 -3.5 1 98.19 90 ASN A N 1
ATOM 708 C CA . ASN A 1 90 ? -10.281 15.773 -4.781 1 98.19 90 ASN A CA 1
ATOM 709 C C . ASN A 1 90 ? -8.852 15.281 -4.598 1 98.19 90 ASN A C 1
ATOM 711 O O . ASN A 1 90 ? -8.328 15.273 -3.484 1 98.19 90 ASN A O 1
ATOM 715 N N . VAL A 1 91 ? -8.273 14.883 -5.652 1 98.31 91 VAL A N 1
ATOM 716 C CA . VAL A 1 91 ? -6.965 14.242 -5.645 1 98.31 91 VAL A CA 1
ATOM 717 C C . VAL A 1 91 ? -5.938 15.164 -5 1 98.31 91 VAL A C 1
ATOM 719 O O . VAL A 1 91 ? -5.078 14.719 -4.238 1 98.31 91 VAL A O 1
ATOM 722 N N . ASP A 1 92 ? -5.941 16.469 -5.281 1 98.38 92 ASP A N 1
ATOM 723 C CA . ASP A 1 92 ? -5.008 17.438 -4.723 1 98.38 92 ASP A CA 1
ATOM 724 C C . ASP A 1 92 ? -5.133 17.516 -3.205 1 98.38 92 ASP A C 1
ATOM 726 O O . ASP A 1 92 ? -4.129 17.547 -2.492 1 98.38 92 ASP A O 1
ATOM 730 N N . ASN A 1 93 ? -6.348 17.516 -2.791 1 98.5 93 ASN A N 1
ATOM 731 C CA . ASN A 1 93 ? -6.574 17.641 -1.356 1 98.5 93 ASN A CA 1
ATOM 732 C C . ASN A 1 93 ? -6.266 16.344 -0.618 1 98.5 93 ASN A C 1
ATOM 734 O O . ASN A 1 93 ? -5.824 16.375 0.533 1 98.5 93 ASN A O 1
ATOM 738 N N . VAL A 1 94 ? -6.496 15.203 -1.263 1 98.69 94 VAL A N 1
ATOM 739 C CA . VAL A 1 94 ? -6.047 13.938 -0.697 1 98.69 94 VAL A CA 1
ATOM 740 C C . VAL A 1 94 ? -4.531 13.961 -0.517 1 98.69 94 VAL A C 1
ATOM 742 O O . VAL A 1 94 ? -4.02 13.602 0.546 1 98.69 94 VAL A O 1
ATOM 745 N N . GLU A 1 95 ? -3.826 14.414 -1.541 1 98.44 95 GLU A N 1
ATOM 746 C CA . GLU A 1 95 ? -2.371 14.516 -1.456 1 98.44 95 GLU A CA 1
ATOM 747 C C . GLU A 1 95 ? -1.946 15.461 -0.334 1 98.44 95 GLU A C 1
ATOM 749 O O . GLU A 1 95 ? -0.986 15.18 0.387 1 98.44 95 GLU A O 1
ATOM 754 N N . ASN A 1 96 ? -2.646 16.578 -0.184 1 98.25 96 ASN A N 1
ATOM 755 C CA . ASN A 1 96 ? -2.355 17.5 0.898 1 98.25 96 ASN A CA 1
ATOM 756 C C . ASN A 1 96 ? -2.539 16.859 2.266 1 98.25 96 ASN A C 1
ATOM 758 O O . ASN A 1 96 ? -1.786 17.141 3.199 1 98.25 96 ASN A O 1
ATOM 762 N N . ALA A 1 97 ? -3.574 16.031 2.389 1 98.38 97 ALA A N 1
ATOM 763 C CA . ALA A 1 97 ? -3.785 15.305 3.637 1 98.38 97 ALA A CA 1
ATOM 764 C C . ALA A 1 97 ? -2.598 14.398 3.951 1 98.38 97 ALA A C 1
ATOM 766 O O . ALA A 1 97 ? -2.186 14.289 5.109 1 98.38 97 ALA A O 1
ATOM 767 N N . LEU A 1 98 ? -2.037 13.734 2.916 1 98.06 98 LEU A N 1
ATOM 768 C CA . LEU A 1 98 ? -0.854 12.906 3.117 1 98.06 98 LEU A CA 1
ATOM 769 C C . LEU A 1 98 ? 0.322 13.742 3.602 1 98.06 98 LEU A C 1
ATOM 771 O O . LEU A 1 98 ? 1.038 13.344 4.523 1 98.06 98 LEU A O 1
ATOM 775 N N . LYS A 1 99 ? 0.523 14.891 2.998 1 96.81 99 LYS A N 1
ATOM 776 C CA . LYS A 1 99 ? 1.606 15.781 3.406 1 96.81 99 LYS A CA 1
ATOM 777 C C . LYS A 1 99 ? 1.427 16.234 4.852 1 96.81 99 LYS A C 1
ATOM 779 O O . LYS A 1 99 ? 2.402 16.359 5.594 1 96.81 99 LYS A O 1
ATOM 784 N N . LYS A 1 100 ? 0.162 16.469 5.25 1 96 100 LYS A N 1
ATOM 785 C CA . LYS A 1 100 ? -0.124 16.859 6.629 1 96 100 LYS A CA 1
ATOM 786 C C . LYS A 1 100 ? 0.292 15.758 7.609 1 96 100 LYS A C 1
ATOM 788 O O . LYS A 1 100 ? 0.909 16.047 8.633 1 96 100 LYS A O 1
ATOM 793 N N . VAL A 1 101 ? -0.03 14.586 7.273 1 94.5 101 VAL A N 1
ATOM 794 C CA . VAL A 1 101 ? 0.303 13.453 8.133 1 94.5 101 VAL A CA 1
ATOM 795 C C . VAL A 1 101 ? 1.819 13.297 8.211 1 94.5 101 VAL A C 1
ATOM 797 O O . VAL A 1 101 ? 2.367 13.031 9.289 1 94.5 101 VAL A O 1
ATOM 800 N N . ILE A 1 102 ? 2.494 13.453 7.117 1 93.19 102 ILE A N 1
ATOM 801 C CA . ILE A 1 102 ? 3.941 13.289 7.043 1 93.19 102 ILE A CA 1
ATOM 802 C C . ILE A 1 102 ? 4.625 14.367 7.887 1 93.19 102 ILE A C 1
ATOM 804 O O . ILE A 1 102 ? 5.602 14.086 8.586 1 93.19 102 ILE A O 1
ATOM 808 N N . ASN A 1 103 ? 4.082 15.539 7.836 1 90.19 103 ASN A N 1
ATOM 809 C CA . ASN A 1 103 ? 4.715 16.672 8.508 1 90.19 103 ASN A CA 1
ATOM 810 C C . ASN A 1 103 ? 4.273 16.766 9.969 1 90.19 103 ASN A C 1
ATOM 812 O O . ASN A 1 103 ? 4.754 17.625 10.711 1 90.19 103 ASN A O 1
ATOM 816 N N . SER A 1 104 ? 3.336 16.016 10.391 1 85.69 104 SER A N 1
ATOM 817 C CA . SER A 1 104 ? 2.875 16.016 11.773 1 85.69 104 SER A CA 1
ATOM 818 C C . SER A 1 104 ? 3.795 15.18 12.664 1 85.69 104 SER A C 1
ATOM 820 O O . SER A 1 104 ? 4.535 14.328 12.164 1 85.69 104 SER A O 1
ATOM 822 N N . SER A 1 105 ? 3.982 15.641 13.906 1 73.88 105 SER A N 1
ATOM 823 C CA . SER A 1 105 ? 4.727 14.891 14.906 1 73.88 105 SER A CA 1
ATOM 824 C C . SER A 1 105 ? 3.842 13.859 15.594 1 73.88 105 SER A C 1
ATOM 826 O O . SER A 1 105 ? 2.627 14.047 15.703 1 73.88 105 SER A O 1
ATOM 828 N N . GLY A 1 106 ? 3.713 12.609 15.125 1 69.5 106 GLY A N 1
ATOM 829 C CA . GLY A 1 106 ? 2.928 11.539 15.727 1 69.5 106 GLY A CA 1
ATOM 830 C C . GLY A 1 106 ? 2.654 11.758 17.203 1 69.5 106 GLY A C 1
ATOM 831 O O . GLY A 1 106 ? 2.164 10.859 17.891 1 69.5 106 GLY A O 1
ATOM 832 N N . ARG A 1 107 ? 2.996 12.867 17.781 1 66.5 107 ARG A N 1
ATOM 833 C CA . ARG A 1 107 ? 2.809 13.07 19.203 1 66.5 107 ARG A CA 1
ATOM 834 C C . ARG A 1 107 ? 1.354 13.398 19.531 1 66.5 107 ARG A C 1
ATOM 836 O O . ARG A 1 107 ? 0.688 14.094 18.75 1 66.5 107 ARG A O 1
ATOM 843 N N . LYS A 1 108 ? 0.838 12.516 20.359 1 59.66 108 LYS A N 1
ATOM 844 C CA . LYS A 1 108 ? -0.476 12.898 20.875 1 59.66 108 LYS A CA 1
ATOM 845 C C . LYS A 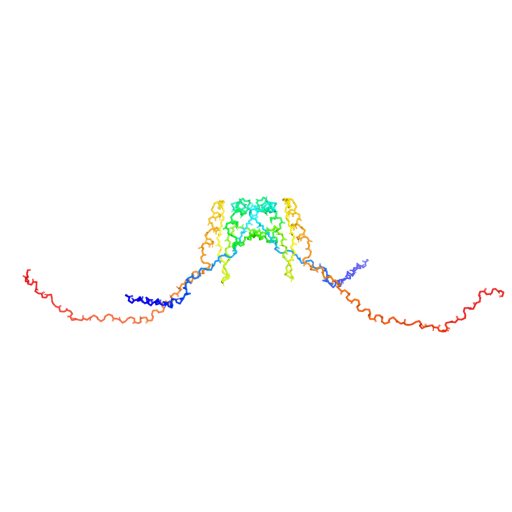1 108 ? -0.392 14.156 21.734 1 59.66 108 LYS A C 1
ATOM 847 O O . LYS A 1 108 ? 0.563 14.344 22.484 1 59.66 108 LYS A O 1
ATOM 852 N N . LEU A 1 109 ? -0.929 15.25 21.203 1 51.91 109 LEU A N 1
ATOM 853 C CA . LEU A 1 109 ? -0.987 16.438 22.062 1 51.91 109 LEU A CA 1
ATOM 854 C C . LEU A 1 109 ? -1.367 16.062 23.484 1 51.91 109 LEU A C 1
ATOM 856 O O . LEU A 1 109 ? -2.43 15.477 23.719 1 51.91 109 LEU A O 1
ATOM 860 N N . LYS A 1 110 ? -0.365 15.711 24.219 1 49.78 110 LYS A N 1
ATOM 861 C CA . LYS A 1 110 ? -0.716 15.594 25.641 1 49.78 110 LYS A CA 1
ATOM 862 C C . LYS A 1 110 ? -1.462 16.828 26.125 1 49.78 110 LYS A C 1
ATOM 864 O O . LYS A 1 110 ? -1.049 17.969 25.844 1 49.78 110 LYS A O 1
ATOM 869 N N . ASN A 1 111 ? -2.746 16.719 26 1 46.56 111 ASN A N 1
ATOM 870 C CA . ASN A 1 111 ? -3.377 17.797 26.766 1 46.56 111 ASN A CA 1
ATOM 871 C C . ASN A 1 111 ? -2.738 17.938 28.141 1 46.56 111 ASN A C 1
ATOM 873 O O . ASN A 1 111 ? -2.709 16.984 28.922 1 46.56 111 ASN A O 1
ATOM 877 N N . PRO A 1 112 ? -1.784 18.781 28.156 1 45.78 112 PRO A N 1
ATOM 878 C CA . PRO A 1 112 ? -1.396 18.984 29.562 1 45.78 112 PRO A CA 1
ATOM 879 C C . PRO A 1 112 ? -2.59 19.25 30.469 1 45.78 112 PRO A C 1
ATOM 881 O O . PRO A 1 112 ? -3.307 20.234 30.281 1 45.78 112 PRO A O 1
ATOM 884 N N . LYS A 1 113 ? -3.469 18.25 30.766 1 43.5 113 LYS A N 1
ATOM 885 C CA . LYS A 1 113 ? -4.367 18.578 31.859 1 43.5 113 LYS A CA 1
ATOM 886 C C . LYS A 1 113 ? -3.594 19.109 33.062 1 43.5 113 LYS A C 1
ATOM 888 O O . LYS A 1 113 ? -2.877 18.344 33.719 1 43.5 113 LYS A O 1
ATOM 893 N N . GLN A 1 114 ? -3.008 20.219 33 1 39.62 114 GLN A N 1
ATOM 894 C CA . GLN A 1 114 ? -2.656 20.875 34.25 1 39.62 114 GLN A CA 1
ATOM 895 C C . GLN A 1 114 ? -3.836 20.875 35.219 1 39.62 114 GLN A C 1
ATOM 897 O O . GLN A 1 114 ? -4.863 21.5 34.969 1 39.62 114 GLN A O 1
ATOM 902 N N . ASN A 1 115 ? -4.324 19.703 35.75 1 38.31 115 ASN A N 1
ATOM 903 C CA . ASN A 1 115 ? -5 19.906 37.031 1 38.31 115 ASN A CA 1
ATOM 904 C C . ASN A 1 115 ? -4.23 20.891 37.906 1 38.31 115 ASN A C 1
ATOM 906 O O . ASN A 1 115 ? -3.121 20.594 38.375 1 38.31 115 ASN A O 1
ATOM 910 N N . VAL A 1 116 ? -4.199 22.125 37.5 1 37.94 116 VAL A N 1
ATOM 911 C CA . VAL A 1 116 ? -3.777 23.25 38.344 1 37.94 116 VAL A CA 1
ATOM 912 C C . VAL A 1 116 ? -4.27 23.016 39.781 1 37.94 116 VAL A C 1
ATOM 914 O O . VAL A 1 116 ? -5.477 23.062 40.031 1 37.94 116 VAL A O 1
ATOM 917 N N . GLU A 1 117 ? -4.004 21.859 40.375 1 37.84 117 GLU A N 1
ATOM 918 C CA . GLU A 1 117 ? -4.215 21.906 41.812 1 37.84 117 GLU A CA 1
ATOM 919 C C . GLU A 1 117 ? -3.596 23.172 42.406 1 37.84 117 GLU A C 1
ATOM 921 O O . GLU A 1 117 ? -2.395 23.406 42.281 1 37.84 117 GLU A O 1
ATOM 926 N N . SER A 1 118 ? -4.355 24.203 42.188 1 35.81 118 SER A N 1
ATOM 927 C CA . SER A 1 118 ? -4.145 25.516 42.781 1 35.81 118 SER A CA 1
ATOM 928 C C . SER A 1 118 ? -3.699 25.438 44.219 1 35.81 118 SER A C 1
ATOM 930 O O . SER A 1 118 ? -4.465 24.984 45.094 1 35.81 118 SER A O 1
ATOM 932 N N . LEU A 1 119 ? -2.654 24.656 44.531 1 34.31 119 LEU A N 1
ATOM 933 C CA . LEU A 1 119 ? -2.178 24.719 45.906 1 34.31 119 LEU A CA 1
ATOM 934 C C . LEU A 1 119 ? -2.062 26.156 46.375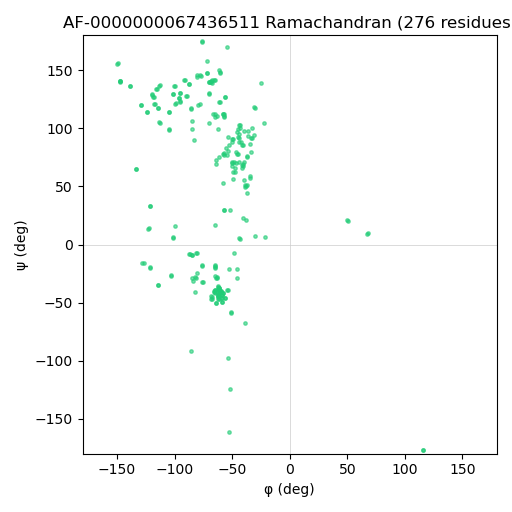 1 34.31 119 LEU A C 1
ATOM 936 O O . LEU A 1 119 ? -1.583 26.422 47.469 1 34.31 119 LEU A O 1
ATOM 940 N N . ASN A 1 120 ? -1.965 27.094 45.375 1 30.84 120 ASN A N 1
ATOM 941 C CA . ASN A 1 120 ? -1.528 28.391 45.875 1 30.84 120 ASN A CA 1
ATOM 942 C C . ASN A 1 120 ? -2.549 28.984 46.844 1 30.84 120 ASN A C 1
ATOM 944 O O . ASN A 1 120 ? -3.678 29.281 46.469 1 30.84 120 ASN A O 1
ATOM 948 N N . GLU A 1 121 ? -2.619 28.406 48.062 1 35.16 121 GLU A N 1
ATOM 949 C CA . GLU A 1 121 ? -3.287 29.109 49.156 1 35.16 121 GLU A CA 1
ATOM 950 C C . GLU A 1 121 ? -3.012 30.609 49.094 1 35.16 121 GLU A C 1
ATOM 952 O O . GLU A 1 121 ? -1.913 31.062 49.438 1 35.16 121 GLU A O 1
ATOM 957 N N . SER A 1 122 ? -3.125 31.109 47.875 1 27.34 122 SER A N 1
ATOM 958 C CA . SER A 1 122 ? -2.779 32.5 47.656 1 27.34 122 SER A CA 1
ATOM 959 C C . SER A 1 122 ? -3.346 33.406 48.75 1 27.34 122 SER A C 1
ATOM 961 O O . SER A 1 122 ? -4.516 33.281 49.125 1 27.34 122 SER A O 1
ATOM 963 N N . VAL A 1 123 ? -2.484 33.844 49.719 1 31.97 123 VAL A N 1
ATOM 964 C CA . VAL A 1 123 ? -2.518 34.781 50.812 1 31.97 123 VAL A CA 1
ATOM 965 C C . VAL A 1 123 ? -3.426 35.969 50.469 1 31.97 123 VAL A C 1
ATOM 967 O O . VAL A 1 123 ? -3.318 36.531 49.375 1 31.97 123 VAL A O 1
ATOM 970 N N . ARG A 1 124 ? -4.688 36.062 50.938 1 31.56 124 ARG A N 1
ATOM 971 C CA . ARG A 1 124 ? -5.566 37.219 51.156 1 31.56 124 ARG A CA 1
ATOM 972 C C . ARG A 1 124 ? -4.762 38.5 51.312 1 31.56 124 ARG A C 1
ATOM 974 O O . ARG A 1 124 ? -3.74 38.5 52 1 31.56 124 ARG A O 1
ATOM 981 N N . GLY A 1 125 ? -4.699 39.438 50.281 1 29.8 125 GLY A N 1
ATOM 982 C CA . GLY A 1 125 ? -4.195 40.781 50.062 1 29.8 125 GLY A CA 1
ATOM 983 C C . GLY A 1 125 ? -4.293 41.688 51.281 1 29.8 125 GLY A C 1
ATOM 984 O O . GLY A 1 125 ? -5.387 41.906 51.812 1 29.8 125 GLY A O 1
ATOM 985 N N . ILE A 1 126 ? -3.326 41.688 52.156 1 31.94 126 ILE A N 1
ATOM 986 C CA . ILE A 1 126 ? -3.078 42.562 53.312 1 31.94 126 ILE A CA 1
ATOM 987 C C . ILE A 1 126 ? -3.301 44 52.938 1 31.94 126 ILE A C 1
ATOM 989 O O . ILE A 1 126 ? -2.613 44.531 52.062 1 31.94 126 ILE A O 1
ATOM 993 N N . TRP A 1 127 ? -4.566 44.469 52.844 1 33.19 127 TRP A N 1
ATOM 994 C CA . TRP A 1 127 ? -4.906 45.906 52.719 1 33.19 127 TRP A CA 1
ATOM 995 C C . TRP A 1 127 ? -4.012 46.75 53.594 1 33.19 127 TRP A C 1
ATOM 997 O O . TRP A 1 127 ? -3.98 46.562 54.812 1 33.19 127 TRP A O 1
ATOM 1007 N N . SER A 1 128 ? -2.688 46.906 53.25 1 30.75 128 SER A N 1
ATOM 1008 C CA . SER A 1 128 ? -1.801 47.688 54.094 1 30.75 128 SER A CA 1
ATOM 1009 C C . SER A 1 128 ? -2.328 49.125 54.281 1 30.75 128 SER A C 1
ATOM 1011 O O . SER A 1 128 ? -2.742 49.75 53.312 1 30.75 128 SER A O 1
ATOM 1013 N N . PRO A 1 129 ? -2.742 49.562 55.406 1 32.16 129 PRO A N 1
ATOM 1014 C CA . PRO A 1 129 ? -3.281 50.844 55.844 1 32.16 129 PRO A CA 1
ATOM 1015 C C . PRO A 1 129 ? -2.389 52.031 55.469 1 32.16 129 PRO A C 1
ATOM 1017 O O . PRO A 1 129 ? -2.717 53.156 55.781 1 32.16 129 PRO A O 1
ATOM 1020 N N . PHE A 1 130 ? -1.023 51.75 55.188 1 27.56 130 PHE A N 1
ATOM 1021 C CA . PHE A 1 130 ? -0.156 52.875 55.531 1 27.56 130 PHE A CA 1
ATOM 1022 C C . PHE A 1 130 ? -0.186 53.938 54.438 1 27.56 130 PHE A C 1
ATOM 1024 O O . PHE A 1 130 ? 0.584 54.906 54.469 1 27.56 130 PHE A O 1
ATOM 1031 N N . HIS A 1 131 ? -0.515 53.594 53.188 1 33.59 131 HIS A N 1
ATOM 1032 C CA . HIS A 1 131 ? 0.207 54.438 52.219 1 33.59 131 HIS A CA 1
ATOM 1033 C C . HIS A 1 131 ? -0.186 55.906 52.375 1 33.59 131 HIS A C 1
ATOM 1035 O O . HIS A 1 131 ? -1.359 56.25 52.219 1 33.59 131 HIS A O 1
ATOM 1041 N N . VAL A 1 132 ? 0.633 56.656 53.062 1 29.11 132 VAL A N 1
ATOM 1042 C CA . VAL A 1 132 ? 0.635 58.062 53.438 1 29.11 132 VAL A CA 1
ATOM 1043 C C . VAL A 1 132 ? 0.501 58.938 52.188 1 29.11 132 VAL A C 1
ATOM 1045 O O . VAL A 1 132 ? 0.813 58.5 51.062 1 29.11 132 VAL A O 1
ATOM 1048 N N . HIS A 1 133 ? 0.275 60.312 52.312 1 30.36 133 HIS A N 1
ATOM 1049 C CA . HIS A 1 133 ? -0.171 61.562 51.719 1 30.36 133 HIS A CA 1
ATOM 1050 C C . HIS A 1 133 ? 0.804 62.062 50.656 1 30.36 133 HIS A C 1
ATOM 1052 O O . HIS A 1 133 ? 2 61.75 50.719 1 30.36 133 HIS A O 1
ATOM 1058 N N . LYS A 1 134 ? 0.389 62.625 49.469 1 30.75 134 LYS A N 1
ATOM 1059 C CA . LYS A 1 134 ? 0.882 63.156 48.219 1 30.75 134 LYS A CA 1
ATOM 1060 C C . LYS A 1 134 ? 1.839 64.312 48.438 1 30.75 134 LYS A C 1
ATOM 1062 O O . LYS A 1 134 ? 1.406 65.438 48.719 1 30.75 134 LYS A O 1
ATOM 1067 N N . ASP A 1 135 ? 2.945 64.438 49.188 1 27.31 135 ASP A N 1
ATOM 1068 C CA . ASP A 1 135 ? 3.545 65.75 49.312 1 27.31 135 ASP A CA 1
ATOM 1069 C C . ASP A 1 135 ? 3.809 66.375 47.938 1 27.31 135 ASP A C 1
ATOM 1071 O O . ASP A 1 135 ? 3.809 65.688 46.938 1 27.31 135 ASP A O 1
ATOM 1075 N N . HIS A 1 136 ? 4.801 67.5 47.875 1 30.23 136 HIS A N 1
ATOM 1076 C CA . HIS A 1 136 ? 5.172 68.812 47.344 1 30.23 136 HIS A CA 1
ATOM 1077 C C . HIS A 1 136 ? 5.84 68.75 46 1 30.23 136 HIS A C 1
ATOM 1079 O O . HIS A 1 136 ? 6.789 67.938 45.812 1 30.23 136 HIS A O 1
ATOM 1085 N N . ARG A 1 137 ? 5.145 69.125 44.938 1 26.47 137 ARG A N 1
ATOM 1086 C CA . ARG A 1 137 ? 5.551 69.375 43.562 1 26.47 137 ARG A CA 1
ATOM 1087 C C . ARG A 1 137 ? 6.652 70.438 43.5 1 26.47 137 ARG A C 1
ATOM 1089 O O . ARG A 1 137 ? 6.941 71 42.438 1 26.47 137 ARG A O 1
ATOM 1096 N N . HIS A 1 138 ? 7.637 70.75 44.438 1 22.34 138 HIS A N 1
ATOM 1097 C CA . HIS A 1 138 ? 8.305 72 44.25 1 22.34 138 HIS A CA 1
ATOM 1098 C C . HIS A 1 138 ? 8.883 72.125 42.844 1 22.34 138 HIS A C 1
ATOM 1100 O O . HIS A 1 138 ? 8.648 73.125 42.125 1 22.34 138 HIS A O 1
ATOM 1106 N N . ASN A 1 139 ? 10.289 71.812 42.656 1 25.44 139 ASN A N 1
ATOM 1107 C CA . ASN A 1 139 ? 11.383 72.75 42.438 1 25.44 139 ASN A CA 1
ATOM 1108 C C . ASN A 1 139 ? 11.562 73.125 40.969 1 25.44 139 ASN A C 1
ATOM 1110 O O . ASN A 1 139 ? 11.664 74.25 40.625 1 25.44 139 ASN A O 1
ATOM 1114 N N . VAL A 1 140 ? 12.445 72.375 40.156 1 25.5 140 VAL A N 1
ATOM 1115 C CA . VAL A 1 140 ? 13.062 73 39 1 25.5 140 VAL A CA 1
ATOM 1116 C C . VAL A 1 140 ? 12.016 73.25 37.906 1 25.5 140 VAL A C 1
ATOM 1118 O O . VAL A 1 140 ? 11.133 72.438 37.688 1 25.5 140 VAL A O 1
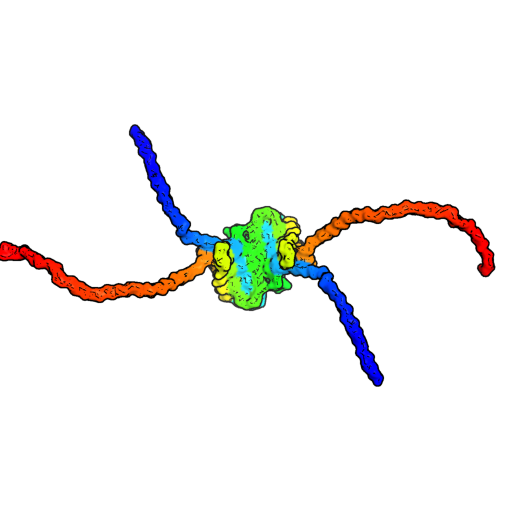ATOM 1121 N N . MET B 1 1 ? -43.438 -48 7.297 1 28.98 1 MET B N 1
ATOM 1122 C CA . MET B 1 1 ? -42.031 -48.312 7.004 1 28.98 1 MET B CA 1
ATOM 1123 C C . MET B 1 1 ? -41.094 -47.406 7.785 1 28.98 1 MET B C 1
ATOM 1125 O O . MET B 1 1 ? -41.219 -46.188 7.77 1 28.98 1 MET B O 1
ATOM 1129 N N . PRO B 1 2 ? -40.344 -48 8.852 1 32.25 2 PRO B N 1
ATOM 1130 C CA . PRO B 1 2 ? -39.5 -47.219 9.773 1 32.25 2 PRO B CA 1
ATOM 1131 C C . PRO B 1 2 ? -38.438 -46.406 9.062 1 32.25 2 PRO B C 1
ATOM 1133 O O . PRO B 1 2 ? -37.969 -46.812 7.988 1 32.25 2 PRO B O 1
ATOM 1136 N N . ILE B 1 3 ? -38.594 -45.125 9.086 1 36.44 3 ILE B N 1
ATOM 1137 C CA . ILE B 1 3 ? -37.688 -44.156 8.43 1 36.44 3 ILE B CA 1
ATOM 1138 C C . ILE B 1 3 ? -36.281 -44.344 8.953 1 36.44 3 ILE B C 1
ATOM 1140 O O . ILE B 1 3 ? -36.031 -44.188 10.148 1 36.44 3 ILE B O 1
ATOM 1144 N N . ARG B 1 4 ? -35.5 -45.344 8.508 1 33.94 4 ARG B N 1
ATOM 1145 C CA . ARG B 1 4 ? -34.125 -45.656 8.836 1 33.94 4 ARG B CA 1
ATOM 1146 C C . ARG B 1 4 ? -33.25 -44.406 8.82 1 33.94 4 ARG B C 1
ATOM 1148 O O . ARG B 1 4 ? -33.312 -43.625 7.852 1 33.94 4 ARG B O 1
ATOM 1155 N N . ALA B 1 5 ? -33 -43.875 9.992 1 34 5 ALA B N 1
ATOM 1156 C CA . ALA B 1 5 ? -32.125 -42.75 10.273 1 34 5 ALA B CA 1
ATOM 1157 C C . ALA B 1 5 ? -30.734 -42.969 9.68 1 34 5 ALA B C 1
ATOM 1159 O O . ALA B 1 5 ? -30.125 -44.031 9.859 1 34 5 ALA B O 1
ATOM 1160 N N . ILE B 1 6 ? -30.516 -42.656 8.492 1 34.12 6 ILE B N 1
ATOM 1161 C CA . ILE B 1 6 ? -29.203 -42.812 7.875 1 34.12 6 ILE B CA 1
ATOM 1162 C C . ILE B 1 6 ? -28.125 -42.312 8.828 1 34.12 6 ILE B C 1
ATOM 1164 O O . ILE B 1 6 ? -28.156 -41.156 9.266 1 34.12 6 ILE B O 1
ATOM 1168 N N . PRO B 1 7 ? -27.5 -43.188 9.617 1 33.94 7 PRO B N 1
ATOM 1169 C CA . PRO B 1 7 ? -26.438 -42.719 10.516 1 33.94 7 PRO B CA 1
ATOM 1170 C C . PRO B 1 7 ? -25.344 -41.969 9.781 1 33.94 7 PRO B C 1
ATOM 1172 O O . PRO B 1 7 ? -24.812 -42.438 8.773 1 33.94 7 PRO B O 1
ATOM 1175 N N . LYS B 1 8 ? -25.531 -40.719 9.516 1 33.91 8 LYS B N 1
ATOM 1176 C CA . LYS B 1 8 ? -24.406 -40.031 8.875 1 33.91 8 LYS B CA 1
ATOM 1177 C C . LYS B 1 8 ? -23.125 -40.188 9.695 1 33.91 8 LYS B C 1
ATOM 1179 O O . LYS B 1 8 ? -23.078 -39.844 10.867 1 33.91 8 LYS B O 1
ATOM 1184 N N . VAL B 1 9 ? -22.484 -41.375 9.609 1 32.03 9 VAL B N 1
ATOM 1185 C CA . VAL B 1 9 ? -21.172 -41.562 10.219 1 32.03 9 VAL B CA 1
ATOM 1186 C C . VAL B 1 9 ? -20.391 -40.25 10.148 1 32.03 9 VAL B C 1
ATOM 1188 O O . VAL B 1 9 ? -20.281 -39.625 9.086 1 32.03 9 VAL B O 1
ATOM 1191 N N . SER B 1 10 ? -20.516 -39.469 11.18 1 38 10 SER B N 1
ATOM 1192 C CA . SER B 1 10 ? -19.688 -38.281 11.32 1 38 10 SER B CA 1
ATOM 1193 C C . SER B 1 10 ? -18.219 -38.594 11.094 1 38 10 SER B C 1
ATOM 1195 O O . SER B 1 10 ? -17.641 -39.406 11.797 1 38 10 SER B O 1
ATOM 1197 N N . ILE B 1 11 ? -17.812 -39.062 9.883 1 35.22 11 ILE B N 1
ATOM 1198 C CA . ILE B 1 11 ? -16.375 -39.25 9.703 1 35.22 11 ILE B CA 1
ATOM 1199 C C . ILE B 1 11 ? -15.625 -38.219 10.555 1 35.22 11 ILE B C 1
ATOM 1201 O O . ILE B 1 11 ? -15.852 -37 10.43 1 35.22 11 ILE B O 1
ATOM 1205 N N . ALA B 1 12 ? -15.219 -38.438 11.68 1 36.38 12 ALA B N 1
ATOM 1206 C CA . ALA B 1 12 ? -14.281 -37.75 12.555 1 36.38 12 ALA B CA 1
ATOM 1207 C C . ALA B 1 12 ? -13.07 -37.25 11.781 1 36.38 12 ALA B C 1
ATOM 1209 O O . ALA B 1 12 ? -12.125 -38 11.523 1 36.38 12 ALA B O 1
ATOM 1210 N N . ARG B 1 13 ? -13.055 -37 10.367 1 37.97 13 ARG B N 1
ATOM 1211 C CA . ARG B 1 13 ? -11.961 -36.562 9.492 1 37.97 13 ARG B CA 1
ATOM 1212 C C . ARG B 1 13 ? -11.07 -35.562 10.195 1 37.97 13 ARG B C 1
ATOM 1214 O O . ARG B 1 13 ? -11.523 -34.469 10.531 1 37.97 13 ARG B O 1
ATOM 1221 N N . ASN B 1 14 ? -10.188 -35.812 11.094 1 36.88 14 ASN B N 1
ATOM 1222 C CA . ASN B 1 14 ? -9.195 -35.188 11.977 1 36.88 14 ASN B CA 1
ATOM 1223 C C . ASN B 1 14 ? -8.414 -34.094 11.258 1 36.88 14 ASN B C 1
ATOM 1225 O O . ASN B 1 14 ? -7.75 -34.344 10.258 1 36.88 14 ASN B O 1
ATOM 1229 N N . GLY B 1 15 ? -8.844 -33.031 10.828 1 37.78 15 GLY B N 1
ATOM 1230 C CA . GLY B 1 15 ? -8.836 -32.031 9.789 1 37.78 15 GLY B CA 1
ATOM 1231 C C . GLY B 1 15 ? -7.457 -31.438 9.539 1 37.78 15 GLY B C 1
ATOM 1232 O O . GLY B 1 15 ? -7.105 -30.406 10.117 1 37.78 15 GLY B O 1
ATOM 1233 N N . VAL B 1 16 ? -6.367 -32.062 9.719 1 43.25 16 VAL B N 1
ATOM 1234 C CA . VAL B 1 16 ? -5.023 -31.641 9.312 1 43.25 16 VAL B CA 1
ATOM 1235 C C . VAL B 1 16 ? -5.059 -31.078 7.895 1 43.25 16 VAL B C 1
ATOM 1237 O O . VAL B 1 16 ? -4.906 -31.812 6.922 1 43.25 16 VAL B O 1
ATOM 1240 N N . GLY B 1 17 ? -6.078 -30.906 7.203 1 46.56 17 GLY B N 1
ATOM 1241 C CA . GLY B 1 17 ? -6.16 -30.297 5.887 1 46.56 17 GLY B CA 1
ATOM 1242 C C . GLY B 1 17 ? -5.109 -29.234 5.656 1 46.56 17 GLY B C 1
ATOM 1243 O O . GLY B 1 17 ? -4.562 -28.672 6.609 1 46.56 17 GLY B O 1
ATOM 1244 N N . ILE B 1 18 ? -4.211 -29.578 4.539 1 54.47 18 ILE B N 1
ATOM 1245 C CA . ILE B 1 18 ? -3.201 -28.609 4.137 1 54.47 18 ILE B CA 1
ATOM 1246 C C . ILE B 1 18 ? -3.744 -27.188 4.316 1 54.47 18 ILE B C 1
ATOM 1248 O O . ILE B 1 18 ? -4.621 -26.766 3.568 1 54.47 18 ILE B O 1
ATOM 1252 N N . PHE B 1 19 ? -4.145 -26.844 5.484 1 56.16 19 PHE B N 1
ATOM 1253 C CA . PHE B 1 19 ? -4.562 -25.469 5.742 1 56.16 19 PHE B CA 1
ATOM 1254 C C . PHE B 1 19 ? -3.619 -24.484 5.074 1 56.16 19 PHE B C 1
ATOM 1256 O O . PHE B 1 19 ? -2.408 -24.531 5.297 1 56.16 19 PHE B O 1
ATOM 1263 N N . VAL B 1 20 ? -3.938 -24.172 3.795 1 66.88 20 VAL B N 1
ATOM 1264 C CA . VAL B 1 20 ? -3.211 -23.125 3.084 1 66.88 20 VAL B CA 1
ATOM 1265 C C . VAL B 1 20 ? -3.33 -21.812 3.844 1 66.88 20 VAL B C 1
ATOM 1267 O O . VAL B 1 20 ? -4.418 -21.438 4.297 1 66.88 20 VAL B O 1
ATOM 1270 N N . LEU B 1 21 ? -2.248 -21.406 4.348 1 66.75 21 LEU B N 1
ATOM 1271 C CA . LEU B 1 21 ? -2.23 -20.094 5.004 1 66.75 21 LEU B CA 1
ATOM 1272 C C . LEU B 1 21 ? -2.486 -18.984 4 1 66.75 21 LEU B C 1
ATOM 1274 O O . LEU B 1 21 ? -1.747 -18.828 3.021 1 66.75 21 LEU B O 1
ATOM 1278 N N . PRO B 1 22 ? -3.607 -18.375 4.172 1 84.88 22 PRO B N 1
ATOM 1279 C CA . PRO B 1 22 ? -3.943 -17.344 3.178 1 84.88 22 PRO B CA 1
ATOM 1280 C C . PRO B 1 22 ? -2.979 -16.172 3.201 1 84.88 22 PRO B C 1
ATOM 1282 O O . PRO B 1 22 ? -2.367 -15.883 4.234 1 84.88 22 PRO B O 1
ATOM 1285 N N . CYS B 1 23 ? -2.627 -15.633 2.102 1 92.56 23 CYS B N 1
ATOM 1286 C CA . CYS B 1 23 ? -1.884 -14.383 1.943 1 92.56 23 CYS B CA 1
ATOM 1287 C C . CYS B 1 23 ? -2.652 -13.211 2.541 1 92.56 23 CYS B C 1
ATOM 1289 O O . CYS B 1 23 ? -3.797 -12.953 2.164 1 92.56 23 CYS B O 1
ATOM 1291 N N . LYS B 1 24 ? -1.989 -12.547 3.486 1 93.56 24 LYS B N 1
ATOM 1292 C CA . LYS B 1 24 ? -2.68 -11.453 4.168 1 93.56 24 LYS B CA 1
ATOM 1293 C C . LYS B 1 24 ? -2.213 -10.094 3.643 1 93.56 24 LYS B C 1
ATOM 1295 O O . LYS B 1 24 ? -2.936 -9.102 3.75 1 93.56 24 LYS B O 1
ATOM 1300 N N . ARG B 1 25 ? -1.02 -10.133 3.17 1 96.31 25 ARG B N 1
ATOM 1301 C CA . ARG B 1 25 ? -0.442 -8.883 2.684 1 96.31 25 ARG B CA 1
ATOM 1302 C C . ARG B 1 25 ? 0.506 -9.133 1.518 1 96.31 25 ARG B C 1
ATOM 1304 O O . ARG B 1 25 ? 1.243 -10.125 1.512 1 96.31 25 ARG B O 1
ATOM 1311 N N . ILE B 1 26 ? 0.428 -8.234 0.574 1 97.88 26 ILE B N 1
ATOM 1312 C CA . ILE B 1 26 ? 1.368 -8.273 -0.541 1 97.88 26 ILE B CA 1
ATOM 1313 C C . ILE B 1 26 ? 2.182 -6.98 -0.57 1 97.88 26 ILE B C 1
ATOM 1315 O O . ILE B 1 26 ? 1.62 -5.883 -0.541 1 97.88 26 ILE B O 1
ATOM 1319 N N . GLU B 1 27 ? 3.455 -7.125 -0.599 1 98.19 27 GLU B N 1
ATOM 1320 C CA . GLU B 1 27 ? 4.375 -6.004 -0.757 1 98.19 27 GLU B CA 1
ATOM 1321 C C . GLU B 1 27 ? 4.793 -5.836 -2.215 1 98.19 27 GLU B C 1
ATOM 1323 O O . GLU B 1 27 ? 5.188 -6.801 -2.871 1 98.19 27 GLU B O 1
ATOM 1328 N N . LEU B 1 28 ? 4.598 -4.621 -2.742 1 98.56 28 LEU B N 1
ATOM 1329 C CA . LEU B 1 28 ? 5.039 -4.23 -4.078 1 98.56 28 LEU B CA 1
ATOM 1330 C C . LEU B 1 28 ? 6.27 -3.332 -4 1 98.56 28 LEU B C 1
ATOM 1332 O O . LEU B 1 28 ? 6.152 -2.125 -3.777 1 98.56 28 LEU B O 1
ATOM 1336 N N . GLN B 1 29 ? 7.457 -3.902 -4.203 1 97.94 29 GLN B N 1
ATOM 1337 C CA . GLN B 1 29 ? 8.719 -3.168 -4.172 1 97.94 29 GLN B CA 1
ATOM 1338 C C . GLN B 1 29 ? 9.148 -2.75 -5.574 1 97.94 29 GLN B C 1
ATOM 1340 O O . GLN B 1 29 ? 9.141 -3.564 -6.5 1 97.94 29 GLN B O 1
ATOM 1345 N N . TYR B 1 30 ? 9.492 -1.511 -5.758 1 97.12 30 TYR B N 1
ATOM 1346 C CA . TYR B 1 30 ? 9.875 -1.045 -7.082 1 97.12 30 TYR B CA 1
ATOM 1347 C C . TYR B 1 30 ? 10.891 0.094 -6.988 1 97.12 30 TYR B C 1
ATOM 1349 O O . TYR B 1 30 ? 11.047 0.701 -5.926 1 97.12 30 TYR B O 1
ATOM 1357 N N . CYS B 1 31 ? 11.664 0.228 -8.078 1 94.31 31 CYS B N 1
ATOM 1358 C CA . CYS B 1 31 ? 12.539 1.384 -8.258 1 94.31 31 CYS B CA 1
ATOM 1359 C C . CYS B 1 31 ? 11.898 2.41 -9.18 1 94.31 31 CYS B C 1
ATOM 1361 O O . CYS B 1 31 ? 11.305 2.051 -10.203 1 94.31 31 CYS B O 1
ATOM 1363 N N . ASN B 1 32 ? 11.977 3.701 -8.82 1 88.75 32 ASN B N 1
ATOM 1364 C CA . ASN B 1 32 ? 11.289 4.758 -9.562 1 88.75 32 ASN B CA 1
ATOM 1365 C C . ASN B 1 32 ? 12.008 5.082 -10.867 1 88.75 32 ASN B C 1
ATOM 1367 O O . ASN B 1 32 ? 11.414 5.668 -11.773 1 88.75 32 ASN B O 1
ATOM 1371 N N . TRP B 1 33 ? 13.211 4.758 -11.102 1 85.44 33 TRP B N 1
ATOM 1372 C CA . TRP B 1 33 ? 13.977 5.203 -12.266 1 85.44 33 TRP B CA 1
ATOM 1373 C C . TRP B 1 33 ? 14.32 4.027 -13.172 1 85.44 33 TRP B C 1
ATOM 1375 O O . TRP B 1 33 ? 14.266 4.148 -14.398 1 85.44 33 TRP B O 1
ATOM 1385 N N . GLY B 1 34 ? 14.578 2.859 -12.703 1 86.94 34 GLY B N 1
ATOM 1386 C CA . GLY B 1 34 ? 15.055 1.739 -13.5 1 86.94 34 GLY B CA 1
ATOM 1387 C C . GLY B 1 34 ? 14.023 1.218 -14.484 1 86.94 34 GLY B C 1
ATOM 1388 O O . GLY B 1 34 ? 12.828 1.208 -14.18 1 86.94 34 GLY B O 1
ATOM 1389 N N . GLY B 1 35 ? 14.484 0.896 -15.68 1 92.44 35 GLY B N 1
ATOM 1390 C CA . GLY B 1 35 ? 13.609 0.328 -16.688 1 92.44 35 GLY B CA 1
ATOM 1391 C C . GLY B 1 35 ? 13.023 -1.015 -16.297 1 92.44 35 GLY B C 1
ATOM 1392 O O . GLY B 1 35 ? 11.938 -1.381 -16.734 1 92.44 35 GLY B O 1
ATOM 1393 N N . SER B 1 36 ? 13.797 -1.756 -15.445 1 95.44 36 SER B N 1
ATOM 1394 C CA . SER B 1 36 ? 13.359 -3.088 -15.039 1 95.44 36 SER B CA 1
ATOM 1395 C C . SER B 1 36 ? 12.07 -3.023 -14.219 1 95.44 36 SER B C 1
ATOM 1397 O O . SER B 1 36 ? 11.359 -4.02 -14.102 1 95.44 36 SER B O 1
ATOM 1399 N N . SER B 1 37 ? 11.727 -1.857 -13.633 1 97.19 37 SER B N 1
ATOM 1400 C CA . SER B 1 37 ? 10.578 -1.722 -12.742 1 97.19 37 SER B CA 1
ATOM 1401 C C . SER B 1 37 ? 9.398 -1.086 -13.461 1 97.19 37 SER B C 1
ATOM 1403 O O . SER B 1 37 ? 8.375 -0.774 -12.844 1 97.19 37 SER B O 1
ATOM 1405 N N . GLN B 1 38 ? 9.516 -0.871 -14.75 1 97.06 38 GLN B N 1
ATOM 1406 C CA . GLN B 1 38 ? 8.461 -0.172 -15.477 1 97.06 38 GLN B CA 1
ATOM 1407 C C . GLN B 1 38 ? 7.125 -0.906 -15.359 1 97.06 38 GLN B C 1
ATOM 1409 O O . GLN B 1 38 ? 6.086 -0.283 -15.133 1 97.06 38 GLN B O 1
ATOM 1414 N N . GLY B 1 39 ? 7.09 -2.186 -15.602 1 97.94 39 GLY B N 1
ATOM 1415 C CA . GLY B 1 39 ? 5.867 -2.959 -15.445 1 97.94 39 GLY B CA 1
ATOM 1416 C C . GLY B 1 39 ? 5.234 -2.814 -14.078 1 97.94 39 GLY B C 1
ATOM 1417 O O . GLY B 1 39 ? 4.016 -2.693 -13.961 1 97.94 39 GLY B O 1
ATOM 1418 N N . MET B 1 40 ? 6.016 -2.77 -13.047 1 98.19 40 MET B N 1
ATOM 1419 C CA . MET B 1 40 ? 5.531 -2.586 -11.68 1 98.19 40 MET B CA 1
ATOM 1420 C C . MET B 1 40 ? 4.957 -1.187 -11.492 1 98.19 40 MET B C 1
ATOM 1422 O O . MET B 1 40 ? 3.887 -1.025 -10.898 1 98.19 40 MET B O 1
ATOM 1426 N N . ARG B 1 41 ? 5.668 -0.168 -11.992 1 96.75 41 ARG B N 1
ATOM 1427 C CA . ARG B 1 41 ? 5.152 1.194 -11.906 1 96.75 41 ARG B CA 1
ATOM 1428 C C . ARG B 1 41 ? 3.809 1.32 -12.617 1 96.75 41 ARG B C 1
ATOM 1430 O O . ARG B 1 41 ? 2.887 1.959 -12.102 1 96.75 41 ARG B O 1
ATOM 1437 N N . ASP B 1 42 ? 3.689 0.671 -13.734 1 97.31 42 ASP B N 1
ATOM 1438 C CA . ASP B 1 42 ? 2.436 0.679 -14.484 1 97.31 42 ASP B CA 1
ATOM 1439 C C . ASP B 1 42 ? 1.331 -0.036 -13.703 1 97.31 42 ASP B C 1
ATOM 1441 O O . ASP B 1 42 ? 0.179 0.401 -13.711 1 97.31 42 ASP B O 1
ATOM 1445 N N . PHE B 1 43 ? 1.651 -1.093 -13.102 1 98.5 43 PHE B N 1
ATOM 1446 C CA . PHE B 1 43 ? 0.659 -1.82 -12.32 1 98.5 43 PHE B CA 1
ATOM 1447 C C . PHE B 1 43 ? 0.132 -0.958 -11.18 1 98.5 43 PHE B C 1
ATOM 1449 O O . PHE B 1 43 ? -1.08 -0.866 -10.969 1 98.5 43 PHE B O 1
ATOM 1456 N N . ILE B 1 44 ? 1.041 -0.311 -10.445 1 97.56 44 ILE B N 1
ATOM 1457 C CA . ILE B 1 44 ? 0.671 0.516 -9.297 1 97.56 44 ILE B CA 1
ATOM 1458 C C . ILE B 1 44 ? -0.216 1.67 -9.758 1 97.56 44 ILE B C 1
ATOM 1460 O O . ILE B 1 44 ? -1.245 1.955 -9.141 1 97.56 44 ILE B O 1
ATOM 1464 N N . SER B 1 45 ? 0.115 2.178 -10.906 1 95.12 45 SER B N 1
ATOM 1465 C CA . SER B 1 45 ? -0.578 3.365 -11.391 1 95.12 45 SER B CA 1
ATOM 1466 C C . SER B 1 45 ? -1.908 3 -12.047 1 95.12 45 SER B C 1
ATOM 1468 O O . SER B 1 45 ? -2.891 3.732 -11.914 1 95.12 45 SER B O 1
ATOM 1470 N N . ASN B 1 46 ? -1.961 1.815 -12.578 1 96.56 46 ASN B N 1
ATOM 1471 C CA . ASN B 1 46 ? -3.082 1.611 -13.492 1 96.56 46 ASN B CA 1
ATOM 1472 C C . ASN B 1 46 ? -3.971 0.457 -13.039 1 96.56 46 ASN B C 1
ATOM 1474 O O . ASN B 1 46 ? -5.117 0.342 -13.469 1 96.56 46 ASN B O 1
ATOM 1478 N N . ARG B 1 47 ? -3.436 -0.38 -12.219 1 97.12 47 ARG B N 1
ATOM 1479 C CA . ARG B 1 47 ? -4.188 -1.607 -11.984 1 97.12 47 ARG B CA 1
ATOM 1480 C C . ARG B 1 47 ? -4.383 -1.85 -10.492 1 97.12 47 ARG B C 1
ATOM 1482 O O . ARG B 1 47 ? -5.262 -2.613 -10.086 1 97.12 47 ARG B O 1
ATOM 1489 N N . LEU B 1 48 ? -3.645 -1.199 -9.672 1 97.75 48 LEU B N 1
ATOM 1490 C CA . LEU B 1 48 ? -3.598 -1.553 -8.258 1 97.75 48 LEU B CA 1
ATOM 1491 C C . LEU B 1 48 ? -4.957 -1.346 -7.598 1 97.75 48 LEU B C 1
ATOM 1493 O O . LEU B 1 48 ? -5.453 -2.229 -6.891 1 97.75 48 LEU B O 1
ATOM 1497 N N . SER B 1 49 ? -5.555 -0.15 -7.801 1 94.44 49 SER B N 1
ATOM 1498 C CA . SER B 1 49 ? -6.824 0.16 -7.152 1 94.44 49 SER B CA 1
ATOM 1499 C C . SER B 1 49 ? -7.883 -0.881 -7.492 1 94.44 49 SER B C 1
ATOM 1501 O O . SER B 1 49 ? -8.578 -1.382 -6.605 1 94.44 49 SER B O 1
ATOM 1503 N N . LYS B 1 50 ? -7.988 -1.237 -8.742 1 93.69 50 LYS B N 1
ATOM 1504 C CA . LYS B 1 50 ? -8.977 -2.219 -9.188 1 93.69 50 LYS B CA 1
ATOM 1505 C C . LYS B 1 50 ? -8.641 -3.611 -8.648 1 93.69 50 LYS B C 1
ATOM 1507 O O . LYS B 1 50 ? -9.531 -4.34 -8.203 1 93.69 50 LYS B O 1
ATOM 1512 N N . PHE B 1 51 ? -7.391 -3.967 -8.789 1 97.06 51 PHE B N 1
ATOM 1513 C CA . PHE B 1 51 ? -6.969 -5.277 -8.312 1 97.06 51 PHE B CA 1
ATOM 1514 C C . PHE B 1 51 ? -7.25 -5.426 -6.82 1 97.06 51 PHE B C 1
ATOM 1516 O O . PHE B 1 51 ? -7.754 -6.465 -6.379 1 97.06 51 PHE B O 1
ATOM 1523 N N . ALA B 1 52 ? -6.957 -4.402 -6.047 1 96.44 52 ALA B N 1
ATOM 1524 C CA . ALA B 1 52 ? -7.191 -4.41 -4.605 1 96.44 52 ALA B CA 1
ATOM 1525 C C . ALA B 1 52 ? -8.68 -4.555 -4.293 1 96.44 52 ALA B C 1
ATOM 1527 O O . ALA B 1 52 ? -9.055 -5.215 -3.318 1 96.44 52 ALA B O 1
ATOM 1528 N N . SER B 1 53 ? -9.477 -3.961 -5.102 1 93.31 53 SER B N 1
ATOM 1529 C CA . SER B 1 53 ? -10.922 -4.027 -4.887 1 93.31 53 SER B CA 1
ATOM 1530 C C . SER B 1 53 ? -11.438 -5.453 -5.031 1 93.31 53 SER B C 1
ATOM 1532 O O . SER B 1 53 ? -12.422 -5.832 -4.387 1 93.31 53 SER B O 1
ATOM 1534 N N . SER B 1 54 ? -10.789 -6.258 -5.793 1 93.94 54 SER B N 1
ATOM 1535 C CA . SER B 1 54 ? -11.188 -7.645 -6 1 93.94 54 SER B CA 1
ATOM 1536 C C . SER B 1 54 ? -10.633 -8.547 -4.906 1 93.94 54 SER B C 1
ATOM 1538 O O . SER B 1 54 ? -10.992 -9.727 -4.824 1 93.94 54 SER B O 1
ATOM 1540 N N . HIS B 1 55 ? -9.75 -8.016 -4.07 1 94.38 55 HIS B N 1
ATOM 1541 C CA . HIS B 1 55 ? -9.133 -8.758 -2.979 1 94.38 55 HIS B CA 1
ATOM 1542 C C . HIS B 1 55 ? -9.156 -7.961 -1.68 1 94.38 55 HIS B C 1
ATOM 1544 O O . HIS B 1 55 ? -8.102 -7.637 -1.124 1 94.38 55 HIS B O 1
ATOM 1550 N N . PRO B 1 56 ? -10.336 -7.695 -1.163 1 92.81 56 PRO B N 1
ATOM 1551 C CA . PRO B 1 56 ? -10.469 -6.824 0.006 1 92.81 56 PRO B CA 1
ATOM 1552 C C . PRO B 1 56 ? -9.828 -7.414 1.26 1 92.81 56 PRO B C 1
ATOM 1554 O O . PRO B 1 56 ? -9.562 -6.691 2.221 1 92.81 56 PRO B O 1
ATOM 1557 N N . GLN B 1 57 ? -9.555 -8.719 1.302 1 92.31 57 GLN B N 1
ATOM 1558 C CA . GLN B 1 57 ? -8.969 -9.383 2.459 1 92.31 57 GLN B CA 1
ATOM 1559 C C . GLN B 1 57 ? -7.453 -9.203 2.484 1 92.31 57 GLN B C 1
ATOM 1561 O O . GLN B 1 57 ? -6.789 -9.602 3.447 1 92.31 57 GLN B O 1
ATOM 1566 N N . ILE B 1 58 ? -6.934 -8.633 1.436 1 95.56 58 ILE B N 1
ATOM 1567 C CA . ILE B 1 58 ? -5.488 -8.492 1.306 1 95.56 58 ILE B CA 1
ATOM 1568 C C . ILE B 1 58 ? -5.102 -7.02 1.368 1 95.56 58 ILE B C 1
ATOM 1570 O O . ILE B 1 58 ? -5.742 -6.1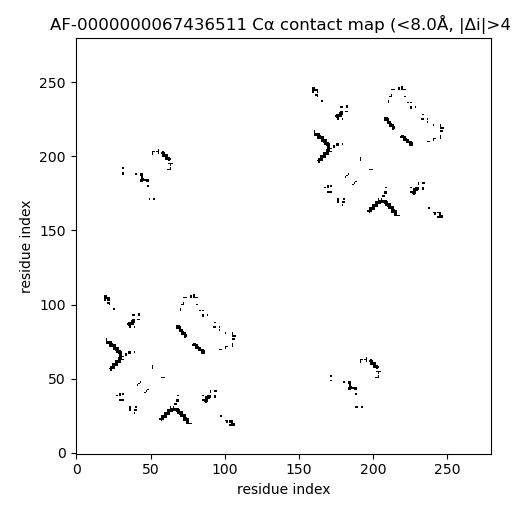76 0.733 1 95.56 58 ILE B O 1
ATOM 1574 N N . GLU B 1 59 ? -4.051 -6.73 2.113 1 96.06 59 GLU B N 1
ATOM 1575 C CA . GLU B 1 59 ? -3.445 -5.402 2.113 1 96.06 59 GLU B CA 1
ATOM 1576 C C . GLU B 1 59 ? -2.332 -5.305 1.072 1 96.06 59 GLU B C 1
ATOM 1578 O O . GLU B 1 59 ? -1.555 -6.242 0.896 1 96.06 59 GLU B O 1
ATOM 1583 N N . PHE B 1 60 ? -2.232 -4.164 0.4 1 98.12 60 PHE B N 1
ATOM 1584 C CA . PHE B 1 60 ? -1.175 -3.943 -0.579 1 98.12 60 PHE B CA 1
ATOM 1585 C C . PHE B 1 60 ? -0.227 -2.844 -0.114 1 98.12 60 PHE B C 1
ATOM 1587 O O . PHE B 1 60 ? -0.639 -1.694 0.057 1 98.12 60 PHE B O 1
ATOM 1594 N N . ASN B 1 61 ? 1.042 -3.221 0.094 1 98.19 61 ASN B N 1
ATOM 1595 C CA . ASN B 1 61 ? 2.076 -2.314 0.583 1 98.19 61 ASN B CA 1
ATOM 1596 C C . ASN B 1 61 ? 3.027 -1.896 -0.533 1 98.19 61 ASN B C 1
ATOM 1598 O O . ASN B 1 61 ? 3.721 -2.734 -1.11 1 98.19 61 ASN B O 1
ATOM 1602 N N . VAL B 1 62 ? 3.008 -0.667 -0.854 1 98.19 62 VAL B N 1
ATOM 1603 C CA . VAL B 1 62 ? 3.881 -0.132 -1.894 1 98.19 62 VAL B CA 1
ATOM 1604 C C . VAL B 1 62 ? 5.141 0.455 -1.26 1 98.19 62 VAL B C 1
ATOM 1606 O O . VAL B 1 62 ? 5.059 1.33 -0.396 1 98.19 62 VAL B O 1
ATOM 1609 N N . ILE B 1 63 ? 6.316 -0.059 -1.696 1 96.25 63 ILE B N 1
ATOM 1610 C CA . ILE B 1 63 ? 7.602 0.349 -1.135 1 96.25 63 ILE B CA 1
ATOM 1611 C C . ILE B 1 63 ? 8.555 0.739 -2.26 1 96.25 63 ILE B C 1
ATOM 1613 O O . ILE B 1 63 ? 8.859 -0.076 -3.133 1 96.25 63 ILE B O 1
ATOM 1617 N N . LYS B 1 64 ? 8.945 1.962 -2.162 1 95.56 64 LYS B N 1
ATOM 1618 C CA . LYS B 1 64 ? 9.984 2.404 -3.084 1 95.56 64 LYS B CA 1
ATOM 1619 C C . LYS B 1 64 ? 11.375 2.086 -2.537 1 95.56 64 LYS B C 1
ATOM 1621 O O . LYS B 1 64 ? 11.758 2.584 -1.477 1 95.56 64 LYS B O 1
ATOM 1626 N N . LYS B 1 65 ? 12.047 1.287 -3.227 1 94.06 65 LYS B N 1
ATOM 1627 C CA . LYS B 1 65 ? 13.391 0.854 -2.861 1 94.06 65 LYS B CA 1
ATOM 1628 C C . LYS B 1 65 ? 14.242 0.592 -4.102 1 94.06 65 LYS B C 1
ATOM 1630 O O . LYS B 1 65 ? 13.742 0.064 -5.102 1 94.06 65 LYS B O 1
ATOM 1635 N N . ARG B 1 66 ? 15.484 0.987 -3.992 1 92 66 ARG B N 1
ATOM 1636 C CA . ARG B 1 66 ? 16.391 0.718 -5.105 1 92 66 ARG B CA 1
ATOM 1637 C C . ARG B 1 66 ? 16.516 -0.78 -5.363 1 92 66 ARG B C 1
ATOM 1639 O O . ARG B 1 66 ? 16.453 -1.585 -4.434 1 92 66 ARG B O 1
ATOM 1646 N N . GLY B 1 67 ? 16.719 -1.137 -6.672 1 94.56 67 GLY B N 1
ATOM 1647 C CA . GLY B 1 67 ? 16.859 -2.535 -7.051 1 94.56 67 GLY B CA 1
ATOM 1648 C C . GLY B 1 67 ? 15.742 -3.018 -7.961 1 94.56 67 GLY B C 1
ATOM 1649 O O . GLY B 1 67 ? 14.922 -2.223 -8.422 1 94.56 67 GLY B O 1
ATOM 1650 N N . HIS B 1 68 ? 15.773 -4.273 -8.281 1 97.25 68 HIS B N 1
ATOM 1651 C CA . HIS B 1 68 ? 14.75 -4.859 -9.141 1 97.25 68 HIS B CA 1
ATOM 1652 C C . HIS B 1 68 ? 13.414 -4.98 -8.406 1 97.25 68 HIS B C 1
ATOM 1654 O O . HIS B 1 68 ? 13.383 -5.129 -7.184 1 97.25 68 HIS B O 1
ATOM 1660 N N . PRO B 1 69 ? 12.344 -4.848 -9.188 1 98.12 69 PRO B N 1
ATOM 1661 C CA . PRO B 1 69 ? 11.016 -4.961 -8.578 1 98.12 69 PRO B CA 1
ATOM 1662 C C . PRO B 1 69 ? 10.711 -6.375 -8.086 1 98.12 69 PRO B C 1
ATOM 1664 O O . PRO B 1 69 ? 11.094 -7.352 -8.734 1 98.12 69 PRO B O 1
ATOM 1667 N N . VAL B 1 70 ? 10.023 -6.449 -6.906 1 98.5 70 VAL B N 1
ATOM 1668 C CA . VAL B 1 70 ? 9.703 -7.719 -6.266 1 98.5 70 VAL B CA 1
ATOM 1669 C C . VAL B 1 70 ? 8.281 -7.676 -5.707 1 98.5 70 VAL B C 1
ATOM 1671 O O . VAL B 1 70 ? 7.863 -6.664 -5.137 1 98.5 70 VAL B O 1
ATOM 1674 N N . VAL B 1 71 ? 7.559 -8.727 -5.914 1 98.5 71 VAL B N 1
ATOM 1675 C CA . VAL B 1 71 ? 6.293 -8.984 -5.238 1 98.5 71 VAL B CA 1
ATOM 1676 C C . VAL B 1 71 ? 6.512 -9.961 -4.082 1 98.5 71 VAL B C 1
ATOM 1678 O O . VAL B 1 71 ? 7.031 -11.062 -4.277 1 98.5 71 VAL B O 1
ATOM 1681 N N . LYS B 1 72 ? 6.172 -9.508 -2.896 1 97.44 72 LYS B N 1
ATOM 1682 C CA . LYS B 1 72 ? 6.328 -10.383 -1.737 1 97.44 72 LYS B CA 1
ATOM 1683 C C . LYS B 1 72 ? 4.98 -10.68 -1.086 1 97.44 72 LYS B C 1
ATOM 1685 O O . LYS B 1 72 ? 4.266 -9.758 -0.685 1 97.44 72 LYS B O 1
ATOM 1690 N N . GLY B 1 73 ? 4.613 -11.93 -1.009 1 96.25 73 GLY B N 1
ATOM 1691 C CA . GLY B 1 73 ? 3.434 -12.336 -0.262 1 96.25 73 GLY B CA 1
ATOM 1692 C C . GLY B 1 73 ? 3.732 -12.664 1.189 1 96.25 73 GLY B C 1
ATOM 1693 O O . GLY B 1 73 ? 4.711 -13.352 1.488 1 96.25 73 GLY B O 1
ATOM 1694 N N . HIS B 1 74 ? 3.025 -12.086 2.09 1 94.44 74 HIS B N 1
ATOM 1695 C CA . HIS B 1 74 ? 3.082 -12.391 3.516 1 94.44 74 HIS B CA 1
ATOM 1696 C C . HIS B 1 74 ? 1.912 -13.273 3.939 1 94.44 74 HIS B C 1
ATOM 1698 O O . HIS B 1 74 ? 0.753 -12.93 3.697 1 94.44 74 HIS B O 1
ATOM 1704 N N . TYR B 1 75 ? 2.279 -14.344 4.629 1 90.5 75 TYR B N 1
ATOM 1705 C CA . TYR B 1 75 ? 1.268 -15.336 4.965 1 90.5 75 TYR B CA 1
ATOM 1706 C C . TYR B 1 75 ? 1.069 -15.43 6.473 1 90.5 75 TYR B C 1
ATOM 1708 O O . TYR B 1 75 ? 2.016 -15.242 7.242 1 90.5 75 TYR B O 1
ATOM 1716 N N . SER B 1 76 ? -0.141 -15.438 6.922 1 78.19 76 SER B N 1
ATOM 1717 C CA . SER B 1 76 ? -0.643 -15.281 8.281 1 78.19 76 SER B CA 1
ATOM 1718 C C . SER B 1 76 ? 0.068 -16.219 9.25 1 78.19 76 SER B C 1
ATOM 1720 O O . SER B 1 76 ? 0.441 -15.82 10.352 1 78.19 76 SER B O 1
ATOM 1722 N N . GLU B 1 77 ? 0.124 -17.406 9.203 1 68.25 77 GLU B N 1
ATOM 1723 C CA . GLU B 1 77 ? 0.409 -18.312 10.305 1 68.25 77 GLU B CA 1
ATOM 1724 C C . GLU B 1 77 ? 1.912 -18.484 10.516 1 68.25 77 GLU B C 1
ATOM 1726 O O . GLU B 1 77 ? 2.383 -18.547 11.648 1 68.25 77 GLU B O 1
ATOM 1731 N N . ASN B 1 78 ? 2.607 -18.344 9.492 1 67.5 78 ASN B N 1
ATOM 1732 C CA . ASN B 1 78 ? 3.998 -18.734 9.703 1 67.5 78 ASN B CA 1
ATOM 1733 C C . ASN B 1 78 ? 4.957 -17.594 9.383 1 67.5 78 ASN B C 1
ATOM 1735 O O . ASN B 1 78 ? 6.172 -17.781 9.367 1 67.5 78 ASN B O 1
ATOM 1739 N N . ASN B 1 79 ? 4.367 -16.359 9.25 1 77.19 79 ASN B N 1
ATOM 1740 C CA . ASN B 1 79 ? 5.199 -15.211 8.922 1 77.19 79 ASN B CA 1
ATOM 1741 C C . ASN B 1 79 ? 6.09 -15.492 7.715 1 77.19 79 ASN B C 1
ATOM 1743 O O . ASN B 1 79 ? 7.219 -15.008 7.645 1 77.19 79 ASN B O 1
ATOM 1747 N N . ASN B 1 80 ? 5.605 -16.469 7.035 1 86.75 80 ASN B N 1
ATOM 1748 C CA . ASN B 1 80 ? 6.332 -16.812 5.816 1 86.75 80 ASN B CA 1
ATOM 1749 C C . ASN B 1 80 ? 6.176 -15.727 4.75 1 86.75 80 ASN B C 1
ATOM 1751 O O . ASN B 1 80 ? 5.102 -15.141 4.609 1 86.75 80 ASN B O 1
ATOM 1755 N N . ILE B 1 81 ? 7.344 -15.516 4.098 1 91.44 81 ILE B N 1
ATOM 1756 C CA . ILE B 1 81 ? 7.363 -14.547 3.008 1 91.44 81 ILE B CA 1
ATOM 1757 C C . ILE B 1 81 ? 7.773 -15.234 1.709 1 91.44 81 ILE B C 1
ATOM 1759 O O . ILE B 1 81 ? 8.727 -16.016 1.688 1 91.44 81 ILE B O 1
ATOM 1763 N N . LYS B 1 82 ? 7 -15.062 0.646 1 91.88 82 LYS B N 1
ATOM 1764 C CA . LYS B 1 82 ? 7.332 -15.586 -0.675 1 91.88 82 LYS B CA 1
ATOM 1765 C C . LYS B 1 82 ? 7.621 -14.461 -1.661 1 91.88 82 LYS B C 1
ATOM 1767 O O . LYS B 1 82 ? 6.695 -13.812 -2.154 1 91.88 82 LYS B O 1
ATOM 1772 N N . PRO B 1 83 ? 8.922 -14.266 -1.971 1 95.69 83 PRO B N 1
ATOM 1773 C CA . PRO B 1 83 ? 9.258 -13.234 -2.957 1 95.69 83 PRO B CA 1
ATOM 1774 C C . PRO B 1 83 ? 9.227 -13.758 -4.391 1 95.69 83 PRO B C 1
ATOM 1776 O O . PRO B 1 83 ? 9.602 -14.906 -4.645 1 95.69 83 PRO B O 1
ATOM 1779 N N . ILE B 1 84 ? 8.688 -12.992 -5.332 1 97.69 84 ILE B N 1
ATOM 1780 C CA . ILE B 1 84 ? 8.734 -13.227 -6.773 1 97.69 84 ILE B CA 1
ATOM 1781 C C . ILE B 1 84 ? 9.336 -12.016 -7.473 1 97.69 84 ILE B C 1
ATOM 1783 O O . ILE B 1 84 ? 8.773 -10.914 -7.41 1 97.69 84 ILE B O 1
ATOM 1787 N N . CYS B 1 85 ? 10.508 -12.18 -8.07 1 98.56 85 CYS B N 1
ATOM 1788 C CA . CYS B 1 85 ? 11.094 -11.102 -8.852 1 98.56 85 CYS B CA 1
ATOM 1789 C C . CYS B 1 85 ? 10.312 -10.875 -10.141 1 98.56 85 CYS B C 1
ATOM 1791 O O . CYS B 1 85 ? 10.055 -11.812 -10.891 1 98.56 85 CYS B O 1
ATOM 1793 N N . VAL B 1 86 ? 9.945 -9.656 -10.453 1 98.62 86 VAL B N 1
ATOM 1794 C CA . VAL B 1 86 ? 9.125 -9.359 -11.625 1 98.62 86 VAL B CA 1
ATOM 1795 C C . VAL B 1 86 ? 9.859 -8.391 -12.539 1 98.62 86 VAL B C 1
ATOM 1797 O O . VAL B 1 86 ? 9.242 -7.551 -13.203 1 98.62 86 VAL B O 1
ATOM 1800 N N . ARG B 1 87 ? 11.195 -8.5 -12.57 1 97.94 87 ARG B N 1
ATOM 1801 C CA . ARG B 1 87 ? 12.062 -7.66 -13.391 1 97.94 87 ARG B CA 1
ATOM 1802 C C . ARG B 1 87 ? 11.664 -7.738 -14.859 1 97.94 87 ARG B C 1
ATOM 1804 O O . ARG B 1 87 ? 11.492 -8.828 -15.406 1 97.94 87 ARG B O 1
ATOM 1811 N N . ASN B 1 88 ? 11.469 -6.613 -15.406 1 97.94 88 ASN B N 1
ATOM 1812 C CA . ASN B 1 88 ? 11.258 -6.461 -16.844 1 97.94 88 ASN B CA 1
ATOM 1813 C C . ASN B 1 88 ? 9.93 -7.086 -17.281 1 97.94 88 ASN B C 1
ATOM 1815 O O . ASN B 1 88 ? 9.695 -7.266 -18.469 1 97.94 88 ASN B O 1
ATOM 1819 N N . LEU B 1 89 ? 9.047 -7.508 -16.359 1 98.12 89 LEU B N 1
ATOM 1820 C CA . LEU B 1 89 ? 7.73 -8.031 -16.719 1 98.12 89 LEU B CA 1
ATOM 1821 C C . LEU B 1 89 ? 6.77 -6.898 -17.078 1 98.12 89 LEU B C 1
ATOM 1823 O O . LEU B 1 89 ? 6.883 -5.793 -16.531 1 98.12 89 LEU B O 1
ATOM 1827 N N . ASN B 1 90 ? 5.906 -7.125 -18.016 1 98.12 90 ASN B N 1
ATOM 1828 C CA . ASN B 1 90 ? 4.867 -6.141 -18.281 1 98.12 90 ASN B CA 1
ATOM 1829 C C . ASN B 1 90 ? 3.76 -6.184 -17.234 1 98.12 90 ASN B C 1
ATOM 1831 O O . ASN B 1 90 ? 3.768 -7.043 -16.359 1 98.12 90 ASN B O 1
ATOM 1835 N N . VAL B 1 91 ? 2.869 -5.281 -17.344 1 98.31 91 VAL B N 1
ATOM 1836 C CA . VAL B 1 91 ? 1.824 -5.074 -16.344 1 98.31 91 VAL B CA 1
ATOM 1837 C C . VAL B 1 91 ? 1.014 -6.355 -16.172 1 98.31 91 VAL B C 1
ATOM 1839 O O . VAL B 1 91 ? 0.651 -6.727 -15.055 1 98.31 91 VAL B O 1
ATOM 1842 N N . ASP B 1 92 ? 0.666 -7.074 -17.25 1 98.38 92 ASP B N 1
ATOM 1843 C CA . ASP B 1 92 ? -0.107 -8.312 -17.188 1 98.38 92 ASP B CA 1
ATOM 1844 C C . ASP B 1 92 ? 0.63 -9.383 -16.406 1 98.38 92 ASP B C 1
ATOM 1846 O O . ASP B 1 92 ? 0.027 -10.086 -15.586 1 98.38 92 ASP B O 1
ATOM 1850 N N . ASN B 1 93 ? 1.876 -9.445 -16.656 1 98.5 93 ASN B N 1
ATOM 1851 C CA . ASN B 1 93 ? 2.658 -10.484 -15.992 1 98.5 93 ASN B CA 1
ATOM 1852 C C . ASN B 1 93 ? 2.934 -10.141 -14.531 1 98.5 93 ASN B C 1
ATOM 1854 O O . ASN B 1 93 ? 3.018 -11.023 -13.688 1 98.5 93 ASN B O 1
ATOM 1858 N N . VAL B 1 94 ? 3.078 -8.852 -14.227 1 98.69 94 VAL B N 1
ATOM 1859 C CA . VAL B 1 94 ? 3.146 -8.43 -12.828 1 98.69 94 VAL B CA 1
ATOM 1860 C C . VAL B 1 94 ? 1.871 -8.852 -12.102 1 98.69 94 VAL B C 1
ATOM 1862 O O . VAL B 1 94 ? 1.929 -9.422 -11.008 1 98.69 94 VAL B O 1
ATOM 1865 N N . GLU B 1 95 ? 0.735 -8.594 -12.727 1 98.44 95 GLU B N 1
ATOM 1866 C CA . GLU B 1 95 ? -0.54 -8.984 -12.133 1 98.44 95 GLU B CA 1
ATOM 1867 C C . GLU B 1 95 ? -0.618 -10.492 -11.945 1 98.44 95 GLU B C 1
ATOM 1869 O O . GLU B 1 95 ? -1.119 -10.969 -10.922 1 98.44 95 GLU B O 1
ATOM 1874 N N . ASN B 1 96 ? -0.133 -11.25 -12.914 1 98.25 96 ASN B N 1
ATOM 1875 C CA . ASN B 1 96 ? -0.107 -12.703 -12.797 1 98.25 96 ASN B CA 1
ATOM 1876 C C . ASN B 1 96 ? 0.747 -13.156 -11.617 1 98.25 96 ASN B C 1
ATOM 1878 O O . ASN B 1 96 ? 0.419 -14.141 -10.945 1 98.25 96 ASN B O 1
ATOM 1882 N N . ALA B 1 97 ? 1.871 -12.484 -11.406 1 98.38 97 ALA B N 1
ATOM 1883 C CA . ALA B 1 97 ? 2.713 -12.789 -10.25 1 98.38 97 ALA B CA 1
ATOM 1884 C C . ALA B 1 97 ? 1.948 -12.594 -8.945 1 98.38 97 ALA B C 1
ATOM 1886 O O . ALA B 1 97 ? 2.09 -13.383 -8.008 1 98.38 97 ALA B O 1
ATOM 1887 N N . LEU B 1 98 ? 1.134 -11.516 -8.867 1 98.06 98 LEU B N 1
ATOM 1888 C CA . LEU B 1 98 ? 0.314 -11.289 -7.68 1 98.06 98 LEU B CA 1
ATOM 1889 C C . LEU B 1 98 ? -0.682 -12.422 -7.48 1 98.06 98 LEU B C 1
ATOM 1891 O O . LEU B 1 98 ? -0.861 -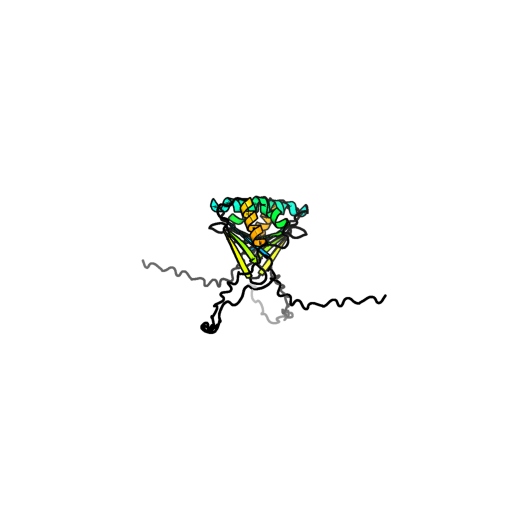12.906 -6.359 1 98.06 98 LEU B O 1
ATOM 1895 N N . LYS B 1 99 ? -1.312 -12.844 -8.547 1 96.81 99 LYS B N 1
ATOM 1896 C CA . LYS B 1 99 ? -2.264 -13.945 -8.469 1 96.81 99 LYS B CA 1
ATOM 1897 C C . LYS B 1 99 ? -1.581 -15.227 -8 1 96.81 99 LYS B C 1
ATOM 1899 O O . LYS B 1 99 ? -2.158 -16 -7.238 1 96.81 99 LYS B O 1
ATOM 1904 N N . LYS B 1 100 ? -0.331 -15.438 -8.453 1 96.06 100 LYS B N 1
ATOM 1905 C CA . LYS B 1 100 ? 0.431 -16.609 -8.031 1 96.06 100 LYS B CA 1
ATOM 1906 C C . LYS B 1 100 ? 0.667 -16.594 -6.523 1 96.06 100 LYS B C 1
ATOM 1908 O O . LYS B 1 100 ? 0.497 -17.609 -5.852 1 96.06 100 LYS B O 1
ATOM 1913 N N . VAL B 1 101 ? 1.038 -15.477 -6.031 1 94.56 101 VAL B N 1
ATOM 1914 C CA . VAL B 1 101 ? 1.306 -15.344 -4.605 1 94.56 101 VAL B CA 1
ATOM 1915 C C . VAL B 1 101 ? 0.017 -15.562 -3.814 1 94.56 101 VAL B C 1
ATOM 1917 O O . VAL B 1 101 ? 0.026 -16.219 -2.77 1 94.56 101 VAL B O 1
ATOM 1920 N N . ILE B 1 102 ? -1.071 -15.039 -4.289 1 93.19 102 ILE B N 1
ATOM 1921 C CA . ILE B 1 102 ? -2.361 -15.133 -3.617 1 93.19 102 ILE B CA 1
ATOM 1922 C C . ILE B 1 102 ? -2.811 -16.594 -3.576 1 93.19 102 ILE B C 1
ATOM 1924 O O . ILE B 1 102 ? -3.34 -17.062 -2.562 1 93.19 102 ILE B O 1
ATOM 1928 N N . ASN B 1 103 ? -2.551 -17.281 -4.66 1 90.12 103 ASN B N 1
ATOM 1929 C CA . ASN B 1 103 ? -3.031 -18.656 -4.773 1 90.12 103 ASN B CA 1
ATOM 1930 C C . ASN B 1 103 ? -2.043 -19.641 -4.168 1 90.12 103 ASN B C 1
ATOM 1932 O O . ASN B 1 103 ? -2.314 -20.844 -4.117 1 90.12 103 ASN B O 1
ATOM 1936 N N . SER B 1 104 ? -0.894 -19.234 -3.797 1 85.5 104 SER B N 1
ATOM 1937 C CA . SER B 1 104 ? 0.1 -20.109 -3.17 1 85.5 104 SER B CA 1
ATOM 1938 C C . SER B 1 104 ? -0.188 -20.297 -1.685 1 85.5 104 SER B C 1
ATOM 1940 O O . SER B 1 104 ? -0.89 -19.484 -1.075 1 85.5 104 SER B O 1
ATOM 1942 N N . SER B 1 105 ? 0.109 -21.484 -1.205 1 74.19 105 SER B N 1
ATOM 1943 C CA . SER B 1 105 ? 0.034 -21.75 0.225 1 74.19 105 SER B CA 1
ATOM 1944 C C . SER B 1 105 ? 1.314 -21.328 0.938 1 74.19 105 SER B C 1
ATOM 1946 O O . SER B 1 105 ? 2.391 -21.312 0.335 1 74.19 105 SER B O 1
ATOM 1948 N N . GLY B 1 106 ? 1.356 -20.141 1.598 1 69.25 106 GLY B N 1
ATOM 1949 C CA . GLY B 1 106 ? 2.508 -19.672 2.35 1 69.25 106 GLY B CA 1
ATOM 1950 C C . GLY B 1 106 ? 3.334 -20.797 2.947 1 69.25 106 GLY B C 1
ATOM 1951 O O . GLY B 1 106 ? 4.215 -20.547 3.773 1 69.25 106 GLY B O 1
ATOM 1952 N N . ARG B 1 107 ? 3.059 -22.031 2.635 1 65.81 107 ARG B N 1
ATOM 1953 C CA . ARG B 1 107 ? 3.787 -23.125 3.264 1 65.81 107 ARG B CA 1
ATOM 1954 C C . ARG B 1 107 ? 5.152 -23.312 2.611 1 65.81 107 ARG B C 1
ATOM 1956 O O . ARG B 1 107 ? 5.297 -23.156 1.397 1 65.81 107 ARG B O 1
ATOM 1963 N N . LYS B 1 108 ? 6.152 -23.156 3.496 1 59.78 108 LYS B N 1
ATOM 1964 C CA . LYS B 1 108 ? 7.465 -23.547 2.986 1 59.78 108 LYS B CA 1
ATOM 1965 C C . LYS B 1 108 ? 7.516 -25.031 2.658 1 59.78 108 LYS B C 1
ATOM 1967 O O . LYS B 1 108 ? 6.934 -25.859 3.373 1 59.78 108 LYS B O 1
ATOM 1972 N N . LEU B 1 109 ? 7.602 -25.344 1.379 1 52.16 109 LEU B N 1
ATOM 1973 C CA . LEU B 1 109 ? 7.801 -26.75 1.049 1 52.16 109 LEU B CA 1
ATOM 1974 C C . LEU B 1 109 ? 8.805 -27.391 2.002 1 52.16 109 LEU B C 1
ATOM 1976 O O . LEU B 1 109 ? 9.945 -26.938 2.104 1 52.16 109 LEU B O 1
ATOM 1980 N N . LYS B 1 110 ? 8.305 -27.828 3.1 1 50.22 110 LYS B N 1
ATOM 1981 C CA . LYS B 1 110 ? 9.227 -28.641 3.885 1 50.22 110 LYS B CA 1
ATOM 1982 C C . LYS B 1 110 ? 9.867 -29.734 3.023 1 50.22 110 LYS B C 1
ATOM 1984 O O . LYS B 1 110 ? 9.18 -30.422 2.273 1 50.22 110 LYS B O 1
ATOM 1989 N N . ASN B 1 111 ? 10.984 -29.344 2.469 1 46.09 111 ASN B N 1
ATOM 1990 C CA . ASN B 1 111 ? 11.68 -30.516 1.952 1 46.09 111 ASN B CA 1
ATOM 1991 C C . ASN B 1 111 ? 11.656 -31.672 2.955 1 46.09 111 ASN B C 1
ATOM 1993 O O . ASN B 1 111 ? 12.125 -31.516 4.086 1 46.09 111 ASN B O 1
ATOM 1997 N N . PRO B 1 112 ? 10.68 -32.469 2.811 1 46.03 112 PRO B N 1
ATOM 1998 C CA . PRO B 1 112 ? 10.875 -33.625 3.689 1 46.03 112 PRO B CA 1
ATOM 1999 C C . PRO B 1 112 ? 12.289 -34.188 3.59 1 46.03 112 PRO B C 1
ATOM 2001 O O . PRO B 1 112 ? 12.703 -34.656 2.516 1 46.03 112 PRO B O 1
ATOM 2004 N N . LYS B 1 113 ? 13.344 -33.531 4.074 1 44.47 113 LYS B N 1
ATOM 2005 C CA . LYS B 1 113 ? 14.57 -34.344 4.164 1 44.47 113 LYS B CA 1
ATOM 2006 C C . LYS B 1 113 ? 14.305 -35.656 4.867 1 44.47 113 LYS B C 1
ATOM 2008 O O . LYS B 1 113 ? 14.039 -35.688 6.07 1 44.47 113 LYS B O 1
ATOM 2013 N N . GLN B 1 114 ? 13.609 -36.562 4.262 1 40.22 114 GLN B N 1
ATOM 2014 C CA . GLN B 1 114 ? 13.727 -37.938 4.734 1 40.22 114 GLN B CA 1
ATOM 2015 C C . GLN B 1 114 ? 15.195 -38.344 4.922 1 40.22 114 GLN B C 1
ATOM 2017 O O . GLN B 1 114 ? 15.945 -38.438 3.945 1 40.22 114 GLN B O 1
ATOM 2022 N N . ASN B 1 115 ? 15.984 -37.719 5.812 1 38.94 115 ASN B N 1
ATOM 2023 C CA . ASN B 1 115 ? 17.109 -38.562 6.219 1 38.94 115 ASN B CA 1
ATOM 2024 C C . ASN B 1 115 ? 16.656 -40 6.492 1 38.94 115 ASN B C 1
ATOM 2026 O O . ASN B 1 115 ? 15.906 -40.25 7.434 1 38.94 115 ASN B O 1
ATOM 2030 N N . VAL B 1 116 ? 16.297 -40.719 5.391 1 38.03 116 VAL B N 1
ATOM 2031 C CA . VAL B 1 116 ? 16.125 -42.188 5.402 1 38.03 116 VAL B CA 1
ATOM 2032 C C . VAL B 1 116 ? 17.203 -42.812 6.285 1 38.03 116 VAL B C 1
ATOM 2034 O O . VAL B 1 116 ? 18.391 -42.781 5.949 1 38.03 116 VAL B O 1
ATOM 2037 N N . GLU B 1 117 ? 17.422 -42.375 7.465 1 38.16 117 GLU B N 1
ATOM 2038 C CA . GLU B 1 117 ? 18.219 -43.281 8.281 1 38.16 117 GLU B CA 1
ATOM 2039 C C . GLU B 1 117 ? 17.703 -44.719 8.172 1 38.16 117 GLU B C 1
ATOM 2041 O O . GLU B 1 117 ? 16.531 -44.969 8.453 1 38.16 117 GLU B O 1
ATOM 2046 N N . SER B 1 118 ? 18.141 -45.312 7.027 1 35.72 118 SER B N 1
ATOM 2047 C CA . SER B 1 118 ? 17.969 -46.719 6.703 1 35.72 118 SER B CA 1
ATOM 2048 C C . SER B 1 118 ? 18.172 -47.594 7.934 1 35.72 118 SER B C 1
ATOM 2050 O O . SER B 1 118 ? 19.281 -47.656 8.484 1 35.72 118 SER B O 1
ATOM 2052 N N . LEU B 1 119 ? 17.469 -47.375 8.969 1 34.44 119 LEU B N 1
ATOM 2053 C CA . LEU B 1 119 ? 17.578 -48.375 10.055 1 34.44 119 LEU B CA 1
ATOM 2054 C C . LEU B 1 119 ? 17.438 -49.781 9.523 1 34.44 119 LEU B C 1
ATOM 2056 O O . LEU B 1 119 ? 17.281 -50.719 10.305 1 34.44 119 LEU B O 1
ATOM 2060 N N . ASN B 1 120 ? 17.062 -49.906 8.141 1 31.48 120 ASN B N 1
ATOM 2061 C CA . ASN B 1 120 ? 16.75 -51.281 7.793 1 31.48 120 ASN B CA 1
ATOM 2062 C C . ASN B 1 120 ? 17.969 -52.188 7.918 1 31.48 120 ASN B C 1
ATOM 2064 O O . ASN B 1 120 ? 18.938 -52.031 7.176 1 31.48 120 ASN B O 1
ATOM 2068 N N . GLU B 1 121 ? 18.438 -52.438 9.125 1 35.16 121 GLU B N 1
ATOM 2069 C CA . GLU B 1 121 ? 19.328 -53.562 9.305 1 35.16 121 GLU B CA 1
ATOM 2070 C C . GLU B 1 121 ? 18.859 -54.781 8.469 1 35.16 121 GLU B C 1
ATOM 2072 O O . GLU B 1 121 ? 17.781 -55.312 8.695 1 35.16 121 GLU B O 1
ATOM 2077 N N . SER B 1 122 ? 19 -54.594 7.145 1 28.44 122 SER B N 1
ATOM 2078 C CA . SER B 1 122 ? 18.656 -55.625 6.176 1 28.44 122 SER B CA 1
ATOM 2079 C C . SER B 1 122 ? 19.078 -57 6.672 1 28.44 122 SER B C 1
ATOM 2081 O O . SER B 1 122 ? 20.219 -57.188 7.102 1 28.44 122 SER B O 1
ATOM 2083 N N . VAL B 1 123 ? 18.156 -57.781 7.273 1 31.77 123 VAL B N 1
ATOM 2084 C CA . VAL B 1 123 ? 18.172 -59.188 7.641 1 31.77 123 VAL B CA 1
ATOM 2085 C C . VAL B 1 123 ? 18.922 -60 6.586 1 31.77 123 VAL B C 1
ATOM 2087 O O . VAL B 1 123 ? 18.625 -59.906 5.391 1 31.77 123 VAL B O 1
ATOM 2090 N N . ARG B 1 124 ? 20.219 -60.375 6.703 1 30.78 124 ARG B N 1
ATOM 2091 C CA . ARG B 1 124 ? 20.969 -61.5 6.148 1 30.78 124 ARG B CA 1
ATOM 2092 C C . ARG B 1 124 ? 20.031 -62.656 5.832 1 30.78 124 ARG B C 1
ATOM 2094 O O . ARG B 1 124 ? 18.953 -62.781 6.418 1 30.78 124 ARG B O 1
ATOM 2101 N N . GLY B 1 125 ? 20.219 -63.406 4.605 1 31.08 125 GLY B N 1
ATOM 2102 C CA . GLY B 1 125 ? 19.75 -64.562 3.877 1 31.08 125 GLY B CA 1
ATOM 2103 C C . GLY B 1 125 ? 19.438 -65.75 4.777 1 31.08 125 GLY B C 1
ATOM 2104 O O . GLY B 1 125 ? 20.312 -66.562 5.078 1 31.08 125 GLY B O 1
ATOM 2105 N N . ILE B 1 126 ? 18.703 -65.625 5.789 1 30.31 126 ILE B N 1
ATOM 2106 C CA . ILE B 1 126 ? 18.422 -66.812 6.582 1 30.31 126 ILE B CA 1
ATOM 2107 C C . ILE B 1 126 ? 17.797 -67.875 5.695 1 30.31 126 ILE B C 1
ATOM 2109 O O . ILE B 1 126 ? 16.719 -67.688 5.129 1 30.31 126 ILE B O 1
ATOM 2113 N N . TRP B 1 127 ? 18.672 -68.562 4.859 1 33.75 127 TRP B N 1
ATOM 2114 C CA . TRP B 1 127 ? 18.375 -69.812 4.168 1 33.75 127 TRP B CA 1
ATOM 2115 C C . TRP B 1 127 ? 17.453 -70.688 5.02 1 33.75 127 TRP B C 1
ATOM 2117 O O . TRP B 1 127 ? 17.781 -71 6.168 1 33.75 127 TRP B O 1
ATOM 2127 N N . SER B 1 128 ? 16.156 -70.312 4.945 1 30.06 128 SER B N 1
ATOM 2128 C CA . SER B 1 128 ? 15.219 -71.125 5.715 1 30.06 128 SER B CA 1
ATOM 2129 C C . SER B 1 128 ? 15.352 -72.625 5.363 1 30.06 128 SER B C 1
ATOM 2131 O O . SER B 1 128 ? 15.227 -73 4.195 1 30.06 128 SER B O 1
ATOM 2133 N N . PRO B 1 129 ? 16.078 -73.375 5.992 1 31.75 129 PRO B N 1
ATOM 2134 C CA . PRO B 1 129 ? 16.297 -74.75 5.777 1 31.75 129 PRO B CA 1
ATOM 2135 C C . PRO B 1 129 ? 15.008 -75.562 5.551 1 31.75 129 PRO B C 1
ATOM 2137 O O . PRO B 1 129 ? 15.039 -76.75 5.145 1 31.75 129 PRO B O 1
ATOM 2140 N N . PHE B 1 130 ? 13.875 -75.062 6.168 1 26.86 130 PHE B N 1
ATOM 2141 C CA . PHE B 1 130 ? 12.984 -76.188 6.52 1 26.86 130 PHE B CA 1
ATOM 2142 C C . PHE B 1 130 ? 12.133 -76.625 5.324 1 26.86 130 PHE B C 1
ATOM 2144 O O . PHE B 1 130 ? 11.453 -77.625 5.363 1 26.86 130 PHE B O 1
ATOM 2151 N N . HIS B 1 131 ? 11.609 -75.562 4.527 1 32.09 131 HIS B N 1
ATOM 2152 C CA . HIS B 1 131 ? 10.234 -75.875 4.168 1 32.09 131 HIS B CA 1
ATOM 2153 C C . HIS B 1 131 ? 10.164 -77.188 3.33 1 32.09 131 HIS B C 1
ATOM 2155 O O . HIS B 1 131 ? 11.008 -77.375 2.463 1 32.09 131 HIS B O 1
ATOM 2161 N N . VAL B 1 132 ? 9.008 -77.875 3.504 1 29.08 132 VAL B N 1
ATOM 2162 C CA . VAL B 1 132 ? 8.492 -79.25 3.402 1 29.08 132 VAL B CA 1
ATOM 2163 C C . VAL B 1 132 ? 8.367 -79.688 1.935 1 29.08 132 VAL B C 1
ATOM 2165 O O . VAL B 1 132 ? 8.258 -78.812 1.058 1 29.08 132 VAL B O 1
ATOM 2168 N N . HIS B 1 133 ? 8.359 -80.938 1.686 1 30.3 133 HIS B N 1
ATOM 2169 C CA . HIS B 1 133 ? 8.359 -81.938 0.629 1 30.3 133 HIS B CA 1
ATOM 2170 C C . HIS B 1 133 ? 7.117 -81.812 -0.25 1 30.3 133 HIS B C 1
ATOM 2172 O O . HIS B 1 133 ? 5.996 -82 0.226 1 30.3 133 HIS B O 1
ATOM 2178 N N . LYS B 1 134 ? 6.965 -80.812 -1.197 1 28.92 134 LYS B N 1
ATOM 2179 C CA . LYS B 1 134 ? 5.816 -80.875 -2.102 1 28.92 134 LYS B CA 1
ATOM 2180 C C . LYS B 1 134 ? 5.562 -82.25 -2.629 1 28.92 134 LYS B C 1
ATOM 2182 O O . LYS B 1 134 ? 6.434 -82.875 -3.27 1 28.92 134 LYS B O 1
ATOM 2187 N N . ASP B 1 135 ? 4.555 -83 -2.111 1 27.59 135 ASP B N 1
ATOM 2188 C CA . ASP B 1 135 ? 4.098 -84.375 -2.482 1 27.59 135 ASP B CA 1
ATOM 2189 C C . ASP B 1 135 ? 3.855 -84.438 -3.986 1 27.59 135 ASP B C 1
ATOM 2191 O O . ASP B 1 135 ? 4.105 -83.5 -4.727 1 27.59 135 ASP B O 1
ATOM 2195 N N . HIS B 1 136 ? 2.492 -84.875 -4.457 1 29.69 136 HIS B N 1
ATOM 2196 C CA . HIS B 1 136 ? 1.925 -86 -5.203 1 29.69 136 HIS B CA 1
ATOM 2197 C C . HIS B 1 136 ? 1.687 -85.625 -6.66 1 29.69 136 HIS B C 1
ATOM 2199 O O . HIS B 1 136 ? 0.547 -85.375 -7.066 1 29.69 136 HIS B O 1
ATOM 2205 N N . ARG B 1 137 ? 2.053 -84.75 -7.375 1 25.38 137 ARG B N 1
ATOM 2206 C CA . ARG B 1 137 ? 1.504 -84.75 -8.727 1 25.38 137 ARG B CA 1
ATOM 2207 C C . ARG B 1 137 ? 1.975 -86 -9.469 1 25.38 137 ARG B C 1
ATOM 2209 O O . ARG B 1 137 ? 1.822 -86.125 -10.695 1 25.38 137 ARG B O 1
ATOM 2216 N N . HIS B 1 138 ? 2.5 -87.125 -8.898 1 20.69 138 HIS B N 1
ATOM 2217 C CA . HIS B 1 138 ? 2.488 -88.438 -9.539 1 20.69 138 HIS B CA 1
ATOM 2218 C C . HIS B 1 138 ? 1.076 -89 -9.594 1 20.69 138 HIS B C 1
ATOM 2220 O O . HIS B 1 138 ? 0.397 -89.062 -8.562 1 20.69 138 HIS B O 1
ATOM 2226 N N . ASN B 1 139 ? 0.155 -89.062 -10.859 1 24.81 139 ASN B N 1
ATOM 2227 C CA . ASN B 1 139 ? -0.874 -90.125 -11.039 1 24.81 139 ASN B CA 1
ATOM 2228 C C . ASN B 1 139 ? -0.397 -91.438 -10.562 1 24.81 139 ASN B C 1
ATOM 2230 O O . ASN B 1 139 ? -1.105 -92.125 -9.828 1 24.81 139 ASN B O 1
ATOM 2234 N N . VAL B 1 140 ? 0.52 -91.75 -11.375 1 18.58 140 VAL B N 1
ATOM 2235 C CA . VAL B 1 140 ? 1.48 -92.812 -11.445 1 18.58 140 VAL B CA 1
ATOM 2236 C C . VAL B 1 140 ? 2.424 -92.75 -10.242 1 18.58 140 VAL B C 1
ATOM 2238 O O . VAL B 1 140 ? 2.85 -91.688 -9.836 1 18.58 140 VAL B O 1
#

pLDDT: mean 71.69, std 28.83, range [18.58, 98.69]

Nearest PDB structures (foldseek):
  8apo-assembly1_AG  TM=7.264E-01  e=7.891E-10  Polytomella magna
  7odr-assembly1_b  TM=7.478E-01  e=1.207E-08  Homo sapiens
  7pkt-assembly1_F  TM=7.637E-01  e=1.207E-08  Chlamydomonas reinhardtii
  6nu3-assembly1_b  TM=6.878E-01  e=9.249E-09  Homo sapiens
  7nql-assembly1_Bg  TM=6.371E-01  e=1.727E-07  Sus scrofa

Organism: Komagataella phaffii (strain GS115 / ATCC 20864) (NCBI:txid644223)

Radius of gyration: 37.0 Å; Cα contacts (8 Å, |Δi|>4): 433; chains: 2; bounding box: 91×166×74 Å

InterPro domains:
  IPR007741 Ribosomal protein/NADH dehydrogenase domain [PF05047] (40-90)
  IPR007741 Ribosomal protein/NADH dehydrogenase domain [SM00916] (32-105)
  IPR036249 Thioredoxin-like superfamily [SSF52833] (22-106)
  IPR039927 Large ribosomal subunit protein mL43 [PTHR21396] (10-136)

Foldseek 3Di:
DPPPPPPPPPPPPVCVDLPQFAFQEKEKEAEPPDLQRVQSVCCVVPPVVVLCVVVVSYYYHYHYDDDFIWIWTQGPPPRQIDIDGQTNPHNVVVVVVVVVSRPGRSDDPPPPPPPCPVPCPPDDPPPPPDPDDDDDPDDD/DPPPPPPPPPPVPVCVDLPQFAFQEKEKEAEPPDLQRVQSVCCVVPPVVVLCVVVVSYYYHYHYDDDFIWIWTQGPPPRQIDIDGQTNPHNVVVVVVVVVSRPGRSDDPPPPPPPCPVPVPPDPPPVVPDDDDPDDPDPD

Sequence (280 aa):
MPIRAIPKVSIARNGVGIFVLPCKRIELQYCNWGGSSQGMRDFISNRLSKFASSHPQIEFNVIKKRGHPVVKGHYSENNNIKPICVRNLNVDNVENALKKVINSSGRKLKNPKQNVESLNESVRGIWSPFHVHKDHRHNVMPIRAIPKVSIARNGVGIFVLPCKRIELQYCNWGGSSQGMRDFISNRLSKFASSHPQIEFNVIKKRGHPVVKGHYSENNNIKPICVRNLNVDNVENALKKVINSSGRKLKNPKQNVESLNESVRGIWSPFHVHKDHRHNV

Secondary structure (DSSP, 8-state):
----------------------EEEEEEEE-SS-GGGHHHHHHHHHTHHHHHHT-TTSEEEEEE-SSS-EEEEEETTT--EEEEE-TT--HHHHHHHHHHHHHS------------------------TT----------/----------------------EEEEEEEE-SS-GGGHHHHHHHHHTHHHHHHT-TTSEEEEEE-SSS-EEEEEETTT--EEEEE-TT--HHHHHHHHHHHHHS------------------------------------